Protein AF-A0A5C8FNJ4-F1 (afdb_monomer)

Foldseek 3Di:
DPDDDDALVVQVLVVQLVVCPPPPFGEREDAPVPPDQWFDVNQLSCLVSLYQDHYPLNVVVCVVVVNDDDPQADCVCLRRVSPVVNVVDDPVCSRTDCVLVSLVVSCVRRVHDSVSSVVSVVVVVVVVVVVVVVVVVVVVVVVVVLVPDDPVRVVVVVCVVVVVVVVVVVVVVVVVVVPDDD

Structure (mmCIF, N/CA/C/O backbone):
data_AF-A0A5C8FNJ4-F1
#
_entry.id   AF-A0A5C8FNJ4-F1
#
loop_
_atom_site.group_PDB
_atom_site.id
_atom_site.type_symbol
_atom_site.label_atom_id
_atom_site.label_alt_id
_atom_site.label_comp_id
_atom_site.label_asym_id
_atom_site.label_entity_id
_atom_site.label_seq_id
_atom_site.pdbx_PDB_ins_code
_atom_site.Cartn_x
_atom_site.Cartn_y
_atom_site.Cartn_z
_atom_site.occupancy
_atom_site.B_iso_or_equiv
_atom_site.auth_seq_id
_atom_site.auth_comp_id
_atom_site.auth_asym_id
_atom_site.auth_atom_id
_atom_site.pdbx_PDB_model_num
ATOM 1 N N . MET A 1 1 ? -7.199 7.466 5.464 1.00 83.69 1 MET A N 1
ATOM 2 C CA . MET A 1 1 ? -5.787 7.909 5.646 1.00 83.69 1 MET A CA 1
ATOM 3 C C . MET A 1 1 ? -5.308 7.925 7.102 1.00 83.69 1 MET A C 1
ATOM 5 O O . MET A 1 1 ? -4.180 8.317 7.362 1.00 83.69 1 MET A O 1
ATOM 9 N N . SER A 1 2 ? -6.094 7.408 8.046 1.00 90.56 2 SER A N 1
ATOM 10 C CA . SER A 1 2 ? -5.808 7.390 9.488 1.00 90.56 2 SER A CA 1
ATOM 11 C C . SER A 1 2 ? -4.926 6.224 9.964 1.00 90.56 2 SER A C 1
ATOM 13 O O . SER A 1 2 ? -4.704 6.065 11.162 1.00 90.56 2 SER A O 1
ATOM 15 N N . ARG A 1 3 ? -4.405 5.381 9.056 1.00 89.94 3 ARG A N 1
ATOM 16 C CA . ARG A 1 3 ? -3.503 4.279 9.431 1.00 89.94 3 ARG A CA 1
ATOM 17 C C . ARG A 1 3 ? -2.215 4.858 10.015 1.00 89.94 3 ARG A C 1
ATOM 19 O O . ARG A 1 3 ? -1.475 5.548 9.314 1.00 89.94 3 ARG A O 1
ATOM 26 N N . THR A 1 4 ? -1.921 4.517 11.263 1.00 86.88 4 THR A N 1
ATOM 27 C CA . THR A 1 4 ? -0.747 4.998 12.000 1.00 86.88 4 THR A CA 1
ATOM 28 C C . THR A 1 4 ? 0.520 4.260 11.557 1.00 86.88 4 THR A C 1
ATOM 30 O O . THR A 1 4 ? 1.297 4.780 10.751 1.00 86.88 4 THR A O 1
ATOM 33 N N . ALA A 1 5 ? 0.690 3.014 11.998 1.00 85.75 5 ALA A N 1
ATOM 34 C CA . ALA A 1 5 ? 1.849 2.186 11.693 1.00 85.75 5 ALA A CA 1
ATOM 35 C C . ALA A 1 5 ? 1.670 1.390 10.391 1.00 85.75 5 ALA A C 1
ATOM 37 O O . ALA A 1 5 ? 0.605 0.824 10.122 1.00 85.75 5 ALA A O 1
ATOM 38 N N . LYS A 1 6 ? 2.744 1.318 9.601 1.00 91.69 6 LYS A N 1
ATOM 39 C CA . LYS A 1 6 ? 2.881 0.430 8.440 1.00 91.69 6 LYS A CA 1
ATOM 40 C C . LYS A 1 6 ? 3.959 -0.591 8.775 1.00 91.69 6 LYS A C 1
ATOM 42 O O . LYS A 1 6 ? 5.129 -0.394 8.457 1.00 91.69 6 LYS A O 1
ATOM 47 N N . ASN A 1 7 ? 3.577 -1.623 9.525 1.00 91.94 7 ASN A N 1
ATOM 48 C CA . ASN A 1 7 ? 4.540 -2.601 10.016 1.00 91.94 7 ASN A CA 1
ATOM 49 C C . ASN A 1 7 ? 5.011 -3.477 8.861 1.00 91.94 7 ASN A C 1
ATOM 51 O O . ASN A 1 7 ? 4.211 -3.857 8.012 1.00 91.94 7 ASN A O 1
ATOM 55 N N . GLN A 1 8 ? 6.280 -3.880 8.872 1.00 92.81 8 GLN A N 1
ATOM 56 C CA . GLN A 1 8 ? 6.840 -4.735 7.820 1.00 92.81 8 GLN A CA 1
ATOM 57 C C . GLN A 1 8 ? 6.044 -6.045 7.624 1.00 92.81 8 GLN A C 1
ATOM 59 O O . GLN A 1 8 ? 5.775 -6.437 6.491 1.00 92.81 8 GLN A O 1
ATOM 64 N N . LYS A 1 9 ? 5.531 -6.637 8.717 1.00 93.38 9 LYS A N 1
ATOM 65 C CA . LYS A 1 9 ? 4.666 -7.832 8.685 1.00 93.38 9 LYS A CA 1
ATOM 66 C C . LYS A 1 9 ? 3.347 -7.633 7.929 1.00 93.38 9 LYS A C 1
ATOM 68 O O . LYS A 1 9 ? 2.798 -8.598 7.412 1.00 93.38 9 LYS A O 1
ATOM 73 N N . ASP A 1 10 ? 2.847 -6.399 7.856 1.00 95.69 10 ASP A N 1
ATOM 74 C CA . ASP A 1 10 ? 1.574 -6.088 7.201 1.00 95.69 10 ASP A CA 1
ATOM 75 C C . ASP A 1 10 ? 1.713 -6.118 5.666 1.00 95.69 10 ASP A C 1
ATOM 77 O O . ASP A 1 10 ? 0.729 -6.370 4.977 1.00 95.69 10 ASP A O 1
ATOM 81 N N . PHE A 1 11 ? 2.930 -5.929 5.132 1.00 97.19 11 PHE A N 1
ATOM 82 C CA . PHE A 1 11 ? 3.222 -6.031 3.693 1.00 97.19 11 PHE A CA 1
ATOM 83 C C . PHE A 1 11 ? 3.327 -7.483 3.209 1.00 97.19 11 PHE A C 1
ATOM 85 O O . PHE A 1 11 ? 3.180 -7.735 2.017 1.00 97.19 11 PHE A O 1
ATOM 92 N N . LYS A 1 12 ? 3.593 -8.432 4.121 1.00 97.56 12 LYS A N 1
ATOM 93 C CA . LYS A 1 12 ? 3.636 -9.881 3.855 1.00 97.56 12 LYS A CA 1
ATOM 94 C C . LYS A 1 12 ? 4.500 -10.281 2.646 1.00 97.56 12 LYS A C 1
ATOM 96 O O . LYS A 1 12 ? 4.142 -11.204 1.926 1.00 97.56 12 LYS A O 1
ATOM 101 N N . ILE A 1 13 ? 5.650 -9.629 2.439 1.00 98.06 13 ILE A N 1
ATOM 102 C CA . ILE A 1 13 ? 6.497 -9.832 1.245 1.00 98.06 13 ILE A CA 1
ATOM 103 C C . ILE A 1 13 ? 6.865 -11.307 1.030 1.00 98.06 13 ILE A C 1
ATOM 105 O O . ILE A 1 13 ? 6.683 -11.829 -0.064 1.00 98.06 13 ILE A O 1
ATOM 109 N N . ASN A 1 14 ? 7.329 -11.994 2.079 1.00 96.38 14 ASN A N 1
ATOM 110 C CA . ASN A 1 14 ? 7.681 -13.414 1.989 1.00 96.38 14 ASN A CA 1
ATOM 111 C C . ASN A 1 14 ? 6.457 -14.295 1.666 1.00 96.38 14 ASN A C 1
ATOM 113 O O . ASN A 1 14 ? 6.516 -15.174 0.814 1.00 96.38 14 ASN A O 1
ATOM 117 N N . SER A 1 15 ? 5.309 -14.029 2.299 1.00 97.62 15 SER A N 1
ATOM 118 C CA . SER A 1 15 ? 4.079 -14.770 1.995 1.00 97.62 15 SER A CA 1
ATOM 119 C C . SER A 1 15 ? 3.614 -14.528 0.560 1.00 97.62 15 SER A C 1
ATOM 121 O O . SER A 1 15 ? 3.239 -15.479 -0.111 1.00 97.62 15 SER A O 1
ATOM 123 N N . LEU A 1 16 ? 3.690 -13.286 0.070 1.00 97.75 16 LEU A N 1
ATOM 124 C CA . LEU A 1 16 ? 3.336 -12.938 -1.305 1.00 97.75 16 LEU A CA 1
ATOM 125 C C . LEU A 1 16 ? 4.237 -13.645 -2.322 1.00 97.75 16 LEU A C 1
ATOM 127 O O . LEU A 1 16 ? 3.743 -14.127 -3.335 1.00 97.75 16 LEU A O 1
ATOM 131 N N . ASN A 1 17 ? 5.533 -13.761 -2.027 1.00 97.62 17 ASN A N 1
ATOM 132 C CA . ASN A 1 17 ? 6.440 -14.591 -2.812 1.00 97.62 17 ASN A CA 1
ATOM 133 C C . ASN A 1 17 ? 5.963 -16.048 -2.870 1.00 97.62 17 ASN A C 1
ATOM 135 O O . ASN A 1 17 ? 5.916 -16.618 -3.950 1.00 97.62 17 ASN A O 1
ATOM 139 N N . ASN A 1 18 ? 5.553 -16.636 -1.746 1.00 97.12 18 ASN A N 1
ATOM 140 C CA . ASN A 1 18 ? 5.060 -18.017 -1.734 1.00 97.12 18 ASN A CA 1
ATOM 141 C C . ASN A 1 18 ? 3.723 -18.168 -2.478 1.00 97.12 18 ASN A C 1
ATOM 143 O O . ASN A 1 18 ? 3.478 -19.195 -3.104 1.00 97.12 18 ASN A O 1
ATOM 147 N N . TRP A 1 19 ? 2.867 -17.144 -2.453 1.00 97.94 19 TRP A N 1
ATOM 148 C CA . TRP A 1 19 ? 1.577 -17.154 -3.148 1.00 97.94 19 TRP A CA 1
ATOM 149 C C . TRP A 1 19 ? 1.683 -17.056 -4.670 1.00 97.94 19 TRP A C 1
ATOM 151 O O . TRP A 1 19 ? 0.698 -17.340 -5.344 1.00 97.94 19 TRP A O 1
ATOM 161 N N . ARG A 1 20 ? 2.845 -16.691 -5.232 1.00 96.56 20 ARG A N 1
ATOM 162 C CA . ARG A 1 20 ? 3.011 -16.633 -6.695 1.00 96.56 20 ARG A CA 1
ATOM 163 C C . ARG A 1 20 ? 2.928 -18.011 -7.364 1.00 96.56 20 ARG A C 1
ATOM 165 O O . ARG A 1 20 ? 2.643 -18.083 -8.559 1.00 96.56 20 ARG A O 1
ATOM 172 N N . GLY A 1 21 ? 3.155 -19.091 -6.607 1.00 95.19 21 GLY A N 1
ATOM 173 C CA . GLY A 1 21 ? 3.147 -20.462 -7.119 1.00 95.19 21 GLY A CA 1
ATOM 174 C C . GLY A 1 21 ? 4.136 -20.630 -8.273 1.00 95.19 21 GLY A C 1
ATOM 175 O O . GLY A 1 21 ? 5.315 -20.316 -8.125 1.00 95.19 21 GLY A O 1
ATOM 176 N N . ASN A 1 22 ? 3.629 -21.069 -9.426 1.00 96.50 22 ASN A N 1
ATOM 177 C CA . ASN A 1 22 ? 4.416 -21.266 -10.649 1.00 96.50 22 ASN A CA 1
ATOM 178 C C . ASN A 1 22 ? 4.608 -19.979 -11.474 1.00 96.50 22 ASN A C 1
ATOM 180 O O . ASN A 1 22 ? 5.220 -20.029 -12.536 1.00 96.50 22 ASN A O 1
ATOM 184 N N . SER A 1 23 ? 4.072 -18.840 -11.026 1.00 97.56 23 SER A N 1
ATOM 185 C CA . SER A 1 23 ? 4.257 -17.560 -11.718 1.00 97.56 23 SER A CA 1
ATOM 186 C C . SER A 1 23 ? 5.666 -17.021 -11.475 1.00 97.56 23 SER A C 1
ATOM 188 O O . SER A 1 23 ? 6.187 -17.100 -10.362 1.00 97.56 23 SER A O 1
ATOM 190 N N . GLU A 1 24 ? 6.267 -16.410 -12.491 1.00 96.31 24 GLU A N 1
ATOM 191 C CA . GLU A 1 24 ? 7.654 -15.929 -12.415 1.00 96.31 24 GLU A CA 1
ATOM 192 C C . GLU A 1 24 ? 7.817 -14.715 -11.487 1.00 96.31 24 GLU A C 1
ATOM 194 O O . GLU A 1 24 ? 8.818 -14.586 -10.775 1.00 96.31 24 GLU A O 1
ATOM 199 N N . TYR A 1 25 ? 6.805 -13.844 -11.444 1.00 97.81 25 TYR A N 1
ATOM 200 C CA . TYR A 1 25 ? 6.859 -12.573 -10.728 1.00 97.81 25 TYR A CA 1
ATOM 201 C C . TYR A 1 25 ? 5.785 -12.460 -9.652 1.00 97.81 25 TYR A C 1
ATOM 203 O O . TYR A 1 25 ? 4.681 -12.989 -9.764 1.00 97.81 25 TYR A O 1
ATOM 211 N N . ALA A 1 26 ? 6.112 -11.701 -8.610 1.00 98.19 26 ALA A N 1
ATOM 212 C CA . ALA A 1 26 ? 5.182 -11.288 -7.573 1.00 98.19 26 ALA A CA 1
ATOM 213 C C . ALA A 1 26 ? 5.232 -9.766 -7.447 1.00 98.19 26 ALA A C 1
ATOM 215 O O . ALA A 1 26 ? 6.310 -9.182 -7.334 1.00 98.19 26 ALA A O 1
ATOM 216 N N . ILE A 1 27 ? 4.070 -9.119 -7.455 1.00 98.31 27 ILE A N 1
ATOM 217 C CA . ILE A 1 27 ? 3.967 -7.658 -7.457 1.00 98.31 27 ILE A CA 1
ATOM 218 C C . ILE A 1 27 ? 3.103 -7.239 -6.275 1.00 98.31 27 ILE A C 1
ATOM 220 O O . ILE A 1 27 ? 1.934 -7.612 -6.180 1.00 98.31 27 ILE A O 1
ATOM 224 N N . LEU A 1 28 ? 3.668 -6.439 -5.374 1.00 98.38 28 LEU A N 1
ATOM 225 C CA . LEU A 1 28 ? 2.901 -5.779 -4.328 1.00 98.38 28 LEU A CA 1
ATOM 226 C C . LEU A 1 28 ? 2.525 -4.377 -4.794 1.00 98.38 28 LEU A C 1
ATOM 228 O O . LEU A 1 28 ? 3.399 -3.526 -4.912 1.00 98.38 28 LEU A O 1
ATOM 232 N N . CYS A 1 29 ? 1.233 -4.113 -4.985 1.00 97.88 29 CYS A N 1
ATOM 233 C CA . CYS A 1 29 ? 0.733 -2.770 -5.267 1.00 97.88 29 CYS A CA 1
ATOM 234 C C . CYS A 1 29 ? 0.217 -2.097 -3.985 1.00 97.88 29 CYS A C 1
ATOM 236 O O . CYS A 1 29 ? -0.802 -2.501 -3.425 1.00 97.88 29 CYS A O 1
ATOM 238 N N . ASN A 1 30 ? 0.911 -1.061 -3.515 1.00 97.44 30 ASN A N 1
ATOM 239 C CA . ASN A 1 30 ? 0.565 -0.306 -2.303 1.00 97.44 30 ASN A CA 1
ATOM 240 C C . ASN A 1 30 ? 0.493 1.203 -2.613 1.00 97.44 30 ASN A C 1
ATOM 242 O O . ASN A 1 30 ? 1.169 1.650 -3.536 1.00 97.44 30 ASN A O 1
ATOM 246 N N . PRO A 1 31 ? -0.264 2.043 -1.876 1.00 97.81 31 PRO A N 1
ATOM 247 C CA . PRO A 1 31 ? -0.192 3.491 -2.074 1.00 97.81 31 PRO A CA 1
ATOM 248 C C . PRO A 1 31 ? 1.248 3.999 -1.910 1.00 97.81 31 PRO A C 1
ATOM 250 O O . PRO A 1 31 ? 1.871 3.758 -0.872 1.00 97.81 31 PRO A O 1
ATOM 253 N N . TYR A 1 32 ? 1.775 4.717 -2.906 1.00 98.25 32 TYR A N 1
ATOM 254 C CA . TYR A 1 32 ? 3.193 5.095 -2.988 1.00 98.25 32 TYR A CA 1
ATOM 255 C C . TYR A 1 32 ? 3.665 5.802 -1.715 1.00 98.25 32 TYR A C 1
ATOM 257 O O . TYR A 1 32 ? 4.675 5.449 -1.110 1.00 98.25 32 TYR A O 1
ATOM 265 N N . PHE A 1 33 ? 2.866 6.759 -1.242 1.00 96.81 33 PHE A N 1
ATOM 266 C CA . PHE A 1 33 ? 3.184 7.580 -0.072 1.00 96.81 33 PHE A CA 1
ATOM 267 C C . PHE A 1 33 ? 3.038 6.849 1.274 1.00 96.81 33 PHE A C 1
ATOM 269 O O . PHE A 1 33 ? 3.290 7.450 2.318 1.00 96.81 33 PHE A O 1
ATOM 276 N N . GLN A 1 34 ? 2.620 5.578 1.271 1.00 96.69 34 GLN A N 1
ATOM 277 C CA . GLN A 1 34 ? 2.531 4.729 2.465 1.00 96.69 34 GLN A CA 1
ATOM 278 C C . GLN A 1 34 ? 3.710 3.760 2.600 1.00 96.69 34 GLN A C 1
ATOM 280 O O . GLN A 1 34 ? 3.814 3.075 3.620 1.00 96.69 34 GLN A O 1
ATOM 285 N N . TYR A 1 35 ? 4.615 3.709 1.619 1.00 98.00 35 TYR A N 1
ATOM 286 C CA . TYR A 1 35 ? 5.884 3.016 1.795 1.00 98.00 35 TYR A CA 1
ATOM 287 C C . TYR A 1 35 ? 6.796 3.747 2.806 1.00 98.00 35 TYR A C 1
ATOM 289 O O . TYR A 1 35 ? 6.750 4.977 2.918 1.00 98.00 35 TYR A O 1
ATOM 297 N N . PRO A 1 36 ? 7.644 3.021 3.564 1.00 97.62 36 PRO A N 1
ATOM 298 C CA . PRO A 1 36 ? 8.590 3.621 4.505 1.00 97.62 36 PRO A CA 1
ATOM 299 C C . PRO A 1 36 ? 9.594 4.546 3.805 1.00 97.62 36 PRO A C 1
ATOM 301 O O . PRO A 1 36 ? 10.314 4.126 2.907 1.00 97.62 36 PRO A O 1
ATOM 304 N N . LYS A 1 37 ? 9.691 5.806 4.235 1.00 95.94 37 LYS A N 1
ATOM 305 C CA . LYS A 1 37 ? 10.415 6.848 3.481 1.00 95.94 37 LYS A CA 1
ATOM 306 C C . LYS A 1 37 ? 11.931 6.649 3.364 1.00 95.94 37 LYS A C 1
ATOM 308 O O . LYS A 1 37 ? 12.508 7.108 2.387 1.00 95.94 37 LYS A O 1
ATOM 313 N N . ARG A 1 38 ? 12.575 6.050 4.372 1.00 96.69 38 ARG A N 1
ATOM 314 C CA . ARG A 1 38 ? 14.046 5.983 4.473 1.00 96.69 38 ARG A CA 1
ATOM 315 C C . ARG A 1 38 ? 14.566 4.559 4.467 1.00 96.69 38 ARG A C 1
ATOM 317 O O . ARG A 1 38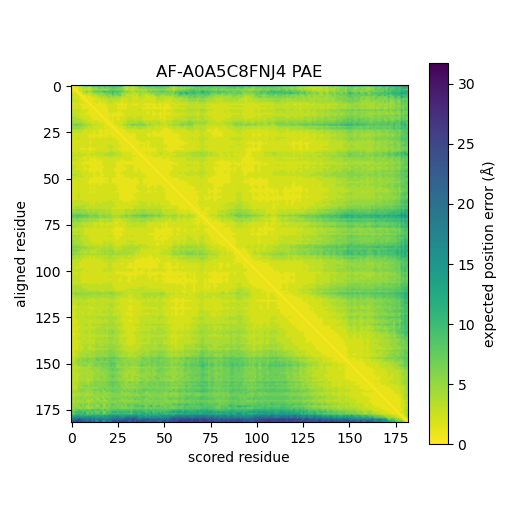 ? 15.297 4.188 3.563 1.00 96.69 38 ARG A O 1
ATOM 324 N N . THR A 1 39 ? 14.178 3.768 5.460 1.00 97.38 39 THR A N 1
ATOM 325 C CA . THR A 1 39 ? 14.663 2.397 5.621 1.00 97.38 39 THR A CA 1
ATOM 326 C C . THR A 1 39 ? 13.541 1.474 6.086 1.00 97.38 39 THR A C 1
ATOM 328 O O . THR A 1 39 ? 12.609 1.903 6.770 1.00 97.38 39 THR A O 1
ATOM 331 N N . SER A 1 40 ? 13.590 0.206 5.676 1.00 98.06 40 SER A N 1
ATOM 332 C CA . SER A 1 40 ? 12.688 -0.856 6.127 1.00 98.06 40 SER A CA 1
ATOM 333 C C . SER A 1 40 ? 13.172 -2.233 5.675 1.00 98.06 40 SER A C 1
ATOM 335 O O . SER A 1 40 ? 13.793 -2.387 4.625 1.00 98.06 40 SER A O 1
ATOM 337 N N . GLN A 1 41 ? 12.811 -3.266 6.438 1.00 97.81 41 GLN A N 1
ATOM 338 C CA . GLN A 1 41 ? 13.048 -4.660 6.058 1.00 97.81 41 GLN A CA 1
ATOM 339 C C . GLN A 1 41 ? 12.348 -5.040 4.745 1.00 97.81 41 GLN A C 1
ATOM 341 O O . GLN A 1 41 ? 12.872 -5.881 4.017 1.00 97.81 41 GLN A O 1
ATOM 346 N N . ILE A 1 42 ? 11.229 -4.393 4.396 1.00 98.38 42 ILE A N 1
ATOM 347 C CA . ILE A 1 42 ? 10.488 -4.717 3.166 1.00 98.38 42 ILE A CA 1
ATOM 348 C C . ILE A 1 42 ? 11.329 -4.502 1.901 1.00 98.38 42 ILE A C 1
ATOM 350 O O . ILE A 1 42 ? 11.154 -5.236 0.935 1.00 98.38 42 ILE A O 1
ATOM 354 N N . TYR A 1 43 ? 12.262 -3.540 1.909 1.00 98.56 43 TYR A N 1
ATOM 355 C CA . TYR A 1 43 ? 13.144 -3.277 0.768 1.00 98.56 43 TYR A CA 1
ATOM 356 C C . TYR A 1 43 ? 14.142 -4.420 0.582 1.00 98.56 43 TYR A C 1
ATOM 358 O O . TYR A 1 43 ? 14.275 -4.955 -0.517 1.00 98.56 43 TYR A O 1
ATOM 366 N N . SER A 1 44 ? 14.739 -4.895 1.680 1.00 98.12 44 SER A N 1
ATOM 367 C CA . SER A 1 44 ? 15.623 -6.063 1.636 1.00 98.12 44 SER A CA 1
ATOM 368 C C . SER A 1 44 ? 14.873 -7.348 1.276 1.00 98.12 44 SER A C 1
ATOM 370 O O . SER A 1 44 ? 15.374 -8.152 0.497 1.00 98.12 44 SER A O 1
ATOM 372 N N . GLN A 1 45 ? 13.649 -7.527 1.784 1.00 98.19 45 GLN A N 1
ATOM 373 C CA . GLN A 1 45 ? 12.798 -8.673 1.456 1.00 98.19 45 GLN A CA 1
ATOM 374 C C . GLN A 1 45 ? 12.388 -8.661 -0.021 1.00 98.19 45 GLN A C 1
ATOM 376 O O . GLN A 1 45 ? 12.430 -9.702 -0.665 1.00 98.19 45 GLN A O 1
ATOM 381 N N . SER A 1 46 ? 12.038 -7.495 -0.570 1.00 98.31 46 SER A N 1
ATOM 382 C CA . SER A 1 46 ? 11.721 -7.325 -1.991 1.00 98.31 46 SER A CA 1
ATOM 383 C C . SER A 1 46 ? 12.872 -7.782 -2.887 1.00 98.31 46 SER A C 1
ATOM 385 O O . SER A 1 46 ? 12.644 -8.548 -3.821 1.00 98.31 46 SER A O 1
ATOM 387 N N . MET A 1 47 ? 14.108 -7.389 -2.560 1.00 98.00 47 MET A N 1
ATOM 388 C CA . MET A 1 47 ? 15.300 -7.832 -3.290 1.00 98.00 47 MET A CA 1
ATOM 389 C C . MET A 1 47 ? 15.555 -9.335 -3.134 1.00 98.00 47 MET A C 1
ATOM 391 O O . MET A 1 47 ? 15.832 -10.016 -4.116 1.00 98.00 47 MET A O 1
ATOM 395 N N . ASN A 1 48 ? 15.448 -9.862 -1.911 1.00 96.94 48 ASN A N 1
ATOM 396 C CA . ASN A 1 48 ? 15.750 -11.266 -1.626 1.00 96.94 48 ASN A CA 1
ATOM 397 C C . ASN A 1 48 ? 14.741 -12.235 -2.264 1.00 96.94 48 ASN A C 1
ATOM 399 O O . ASN A 1 48 ? 15.137 -13.298 -2.730 1.00 96.94 48 ASN A O 1
ATOM 403 N N . TYR A 1 49 ? 13.457 -11.873 -2.295 1.00 97.75 49 TYR A N 1
ATOM 404 C CA . TYR A 1 49 ? 12.382 -12.731 -2.809 1.00 97.75 49 TYR A CA 1
ATOM 405 C C . TYR A 1 49 ? 11.940 -12.384 -4.239 1.00 97.75 49 TYR A C 1
ATOM 407 O O . TYR A 1 49 ? 11.037 -13.020 -4.779 1.00 97.75 49 TYR A O 1
ATOM 415 N N . ASN A 1 50 ? 12.568 -11.383 -4.863 1.00 97.81 50 ASN A N 1
ATOM 416 C CA . ASN A 1 50 ? 12.155 -10.824 -6.151 1.00 97.81 50 ASN A CA 1
ATOM 417 C C . ASN A 1 50 ? 10.660 -10.458 -6.192 1.00 97.81 50 ASN A C 1
ATOM 419 O O . ASN A 1 50 ? 9.907 -10.890 -7.064 1.00 97.81 50 ASN A O 1
ATOM 423 N N . VAL A 1 51 ? 10.225 -9.683 -5.200 1.00 98.31 51 VAL A N 1
ATOM 424 C CA . VAL A 1 51 ? 8.868 -9.127 -5.150 1.00 98.31 51 VAL A CA 1
ATOM 425 C C . VAL A 1 51 ? 8.947 -7.664 -5.558 1.00 98.31 51 VAL A C 1
ATOM 427 O O . VAL A 1 51 ? 9.578 -6.868 -4.860 1.00 98.31 51 VAL A O 1
ATOM 430 N N . CYS A 1 52 ? 8.304 -7.283 -6.658 1.00 98.50 52 CYS A N 1
ATOM 431 C CA . CYS A 1 52 ? 8.271 -5.898 -7.116 1.00 98.50 52 CYS A CA 1
ATOM 432 C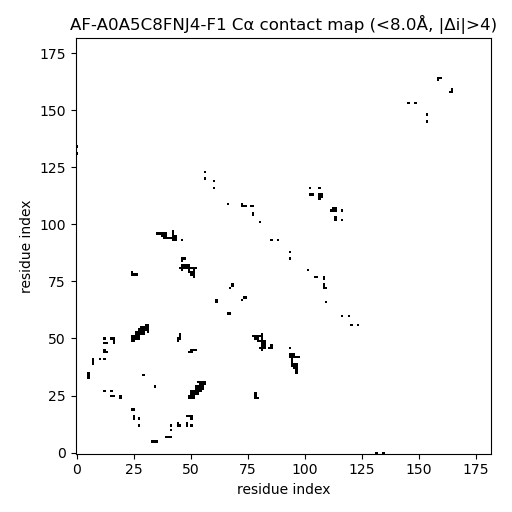 C . CYS A 1 52 ? 7.416 -5.042 -6.168 1.00 98.50 52 CYS A C 1
ATOM 434 O O . CYS A 1 52 ? 6.231 -5.317 -5.966 1.00 98.50 52 CYS A O 1
ATOM 436 N N . LEU A 1 53 ? 8.016 -4.006 -5.568 1.00 98.62 53 LEU A N 1
ATOM 437 C CA . LEU A 1 53 ? 7.288 -3.011 -4.777 1.00 98.62 53 LEU A CA 1
ATOM 438 C C . LEU A 1 53 ? 6.747 -1.928 -5.710 1.00 98.62 53 LEU A C 1
ATOM 440 O O . LEU A 1 53 ? 7.447 -0.976 -6.049 1.00 98.62 53 LEU A O 1
ATOM 444 N N . PHE A 1 54 ? 5.496 -2.095 -6.115 1.00 98.56 54 PHE A N 1
ATOM 445 C CA . PHE A 1 54 ? 4.795 -1.230 -7.050 1.00 98.56 54 PHE A CA 1
ATOM 446 C C . PHE A 1 54 ? 3.772 -0.334 -6.346 1.00 98.56 54 PHE A C 1
ATOM 448 O O . PHE A 1 54 ? 3.501 -0.469 -5.153 1.00 98.56 54 PHE A O 1
ATOM 455 N N . SER A 1 55 ? 3.162 0.601 -7.075 1.00 98.56 55 SER A N 1
ATOM 456 C CA . SER A 1 55 ? 2.126 1.449 -6.482 1.00 98.56 55 SER A CA 1
ATOM 457 C C . SER A 1 55 ? 0.989 1.795 -7.422 1.00 98.56 55 SER A C 1
ATOM 459 O O . SER A 1 55 ? 1.112 1.725 -8.645 1.00 98.56 55 SER A O 1
ATOM 461 N N . TRP A 1 56 ? -0.112 2.250 -6.824 1.00 98.44 56 TRP A N 1
ATOM 462 C CA . TRP A 1 56 ? -1.232 2.822 -7.563 1.00 98.44 56 TRP A CA 1
ATOM 463 C C . TRP A 1 56 ? -0.800 4.029 -8.396 1.00 98.44 56 TRP A C 1
ATOM 465 O O . TRP A 1 56 ? -1.256 4.194 -9.520 1.00 98.44 56 TRP A O 1
ATOM 475 N N . GLU A 1 57 ? 0.117 4.850 -7.888 1.00 98.50 57 GLU A N 1
ATOM 476 C CA . GLU A 1 57 ? 0.681 5.981 -8.620 1.00 98.50 57 GLU A CA 1
ATOM 477 C C . GLU A 1 57 ? 1.504 5.535 -9.837 1.00 98.50 57 GLU A C 1
ATOM 479 O O . GLU A 1 57 ? 1.378 6.154 -10.892 1.00 98.50 57 GLU A O 1
ATOM 484 N N . HIS A 1 58 ? 2.266 4.439 -9.746 1.00 98.50 58 HIS A N 1
ATOM 485 C CA . HIS A 1 58 ? 2.929 3.867 -10.920 1.00 98.50 58 HIS A CA 1
ATOM 486 C C . HIS A 1 58 ? 1.909 3.407 -11.972 1.00 98.50 58 HIS A C 1
ATOM 488 O O . HIS A 1 58 ? 2.041 3.764 -13.141 1.00 98.50 58 HIS A O 1
ATOM 494 N N . PHE A 1 59 ? 0.846 2.696 -11.574 1.00 98.25 59 PHE A N 1
ATOM 495 C CA . PHE A 1 59 ? -0.221 2.309 -12.509 1.00 98.25 59 PHE A CA 1
ATOM 496 C C . PHE A 1 59 ? -0.903 3.515 -13.154 1.00 98.25 59 PHE A C 1
ATOM 498 O O . PHE A 1 59 ? -1.103 3.530 -14.367 1.00 98.25 59 PHE A O 1
ATOM 505 N N . ILE A 1 60 ? -1.225 4.550 -12.374 1.00 98.06 60 ILE A N 1
ATOM 506 C CA . ILE A 1 60 ? -1.810 5.790 -12.899 1.00 98.06 60 ILE A CA 1
ATOM 507 C C . ILE A 1 60 ? -0.896 6.405 -13.960 1.00 98.06 60 ILE A C 1
ATOM 509 O O . ILE A 1 60 ? -1.399 6.873 -14.982 1.00 98.06 60 ILE A O 1
ATOM 513 N N . PHE A 1 61 ? 0.421 6.393 -13.747 1.00 98.38 61 PHE A N 1
ATOM 514 C CA . PHE A 1 61 ? 1.370 6.912 -14.725 1.00 98.38 61 PHE A CA 1
ATOM 515 C C . PHE A 1 61 ? 1.349 6.122 -16.031 1.00 98.38 61 PHE A C 1
ATOM 517 O O . PHE A 1 61 ? 1.239 6.732 -17.097 1.00 98.38 61 PHE A O 1
ATOM 524 N N . LEU A 1 62 ? 1.399 4.788 -15.949 1.00 98.25 62 LEU A N 1
ATOM 525 C CA . LEU A 1 62 ? 1.337 3.908 -17.118 1.00 98.25 62 LEU A CA 1
ATOM 526 C C . LEU A 1 62 ? 0.036 4.126 -17.900 1.00 98.25 62 LEU A C 1
ATOM 528 O O . LEU A 1 62 ? 0.075 4.386 -19.102 1.00 98.25 62 L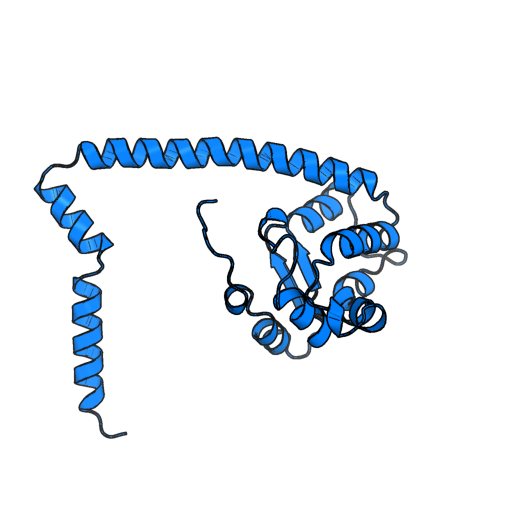EU A O 1
ATOM 532 N N . ILE A 1 63 ? -1.107 4.114 -17.207 1.00 97.94 63 ILE A N 1
ATOM 533 C CA . ILE A 1 63 ? -2.438 4.263 -17.811 1.00 97.94 63 ILE A CA 1
ATOM 534 C C . ILE A 1 63 ? -2.585 5.630 -18.484 1.00 97.94 63 ILE A C 1
ATOM 536 O O . ILE A 1 63 ? -2.985 5.708 -19.645 1.00 97.94 63 ILE A O 1
ATOM 540 N N . LYS A 1 64 ? -2.224 6.721 -17.796 1.00 97.25 64 LYS A N 1
ATOM 541 C CA . LYS A 1 64 ? -2.323 8.079 -18.359 1.00 97.25 64 LYS A CA 1
ATOM 542 C C . LYS A 1 64 ? -1.442 8.280 -19.585 1.00 97.25 64 LYS A C 1
ATOM 544 O O . LYS A 1 64 ? -1.828 9.004 -20.495 1.00 97.25 64 LYS A O 1
ATOM 549 N N . ASN A 1 65 ? -0.283 7.629 -19.614 1.00 97.06 65 ASN A N 1
ATOM 550 C CA . ASN A 1 65 ? 0.627 7.662 -20.753 1.00 97.06 65 ASN A CA 1
ATOM 551 C C . ASN A 1 65 ? 0.296 6.618 -21.828 1.00 97.06 65 ASN A C 1
ATOM 553 O O . ASN A 1 65 ? 1.045 6.507 -22.796 1.00 97.06 65 ASN A O 1
ATOM 557 N N . LYS A 1 66 ? -0.808 5.870 -21.677 1.00 97.50 66 LYS A N 1
ATOM 558 C CA . LYS A 1 66 ? -1.236 4.799 -22.590 1.00 97.50 66 LYS A CA 1
ATOM 559 C C . LYS A 1 66 ? -0.143 3.743 -22.816 1.00 97.50 66 LYS A C 1
ATOM 561 O O . LYS A 1 66 ? -0.033 3.182 -23.905 1.00 97.50 66 LYS A O 1
ATOM 566 N N . ILE A 1 67 ? 0.675 3.485 -21.794 1.00 97.81 67 ILE A N 1
ATOM 567 C CA . ILE A 1 67 ? 1.744 2.490 -21.856 1.00 97.81 67 ILE A CA 1
ATOM 568 C C . ILE A 1 67 ? 1.133 1.106 -21.682 1.00 97.81 67 ILE A C 1
ATOM 570 O O . ILE A 1 67 ? 0.448 0.827 -20.699 1.00 97.81 67 ILE A O 1
ATOM 574 N N . LYS A 1 68 ? 1.413 0.242 -22.652 1.00 96.31 68 LYS A N 1
ATOM 575 C CA . LYS A 1 68 ? 1.058 -1.172 -22.655 1.00 96.31 68 LYS A CA 1
ATOM 576 C C . LYS A 1 68 ? 2.233 -1.975 -23.185 1.00 96.31 68 LYS A C 1
ATOM 578 O O . LYS A 1 68 ? 2.984 -1.472 -24.028 1.00 96.31 68 LYS A O 1
ATOM 583 N N . GLU A 1 69 ? 2.350 -3.207 -22.715 1.00 95.69 69 GLU A N 1
ATOM 584 C CA . GLU A 1 69 ? 3.326 -4.153 -23.240 1.00 95.69 69 GLU A CA 1
ATOM 585 C C . GLU A 1 69 ? 3.125 -4.345 -24.750 1.00 95.69 69 GLU A C 1
ATOM 587 O O . GLU A 1 69 ? 1.997 -4.359 -25.256 1.00 95.69 69 GLU A O 1
ATOM 592 N N . ASN A 1 70 ? 4.233 -4.375 -25.482 1.00 95.25 70 ASN A N 1
ATOM 593 C CA . ASN A 1 70 ? 4.283 -4.565 -26.927 1.00 95.25 70 ASN A CA 1
ATOM 594 C C . ASN A 1 70 ? 5.710 -4.961 -27.342 1.00 95.25 70 ASN A C 1
ATOM 596 O O . ASN A 1 70 ? 6.618 -4.984 -26.519 1.00 95.25 70 ASN A O 1
ATOM 600 N N . ASN A 1 71 ? 5.944 -5.174 -28.637 1.00 94.25 71 ASN A N 1
ATOM 601 C CA . ASN A 1 71 ? 7.248 -5.609 -29.159 1.00 94.25 71 ASN A CA 1
ATOM 602 C C . ASN A 1 71 ? 8.431 -4.667 -28.835 1.00 94.25 71 ASN A C 1
ATOM 604 O O . ASN A 1 71 ? 9.578 -5.063 -29.007 1.00 94.25 71 ASN A O 1
ATOM 608 N N . LYS A 1 72 ? 8.180 -3.421 -28.410 1.00 92.88 72 LYS A N 1
ATOM 609 C CA . LYS A 1 72 ? 9.203 -2.438 -28.014 1.00 92.88 72 LYS A CA 1
ATOM 610 C C . LYS A 1 72 ? 9.294 -2.214 -26.503 1.00 92.88 72 LYS A C 1
ATOM 612 O O . LYS A 1 72 ? 10.308 -1.706 -26.042 1.00 92.88 72 LYS A O 1
ATOM 617 N N . ILE A 1 73 ? 8.239 -2.523 -25.748 1.00 95.56 73 ILE A N 1
ATOM 618 C CA . ILE A 1 73 ? 8.171 -2.307 -24.298 1.00 95.56 73 ILE A CA 1
ATOM 619 C C . ILE A 1 73 ? 7.796 -3.633 -23.657 1.00 95.56 73 ILE A C 1
ATOM 621 O O . ILE A 1 73 ? 6.648 -4.051 -23.776 1.00 95.56 73 ILE A O 1
ATOM 625 N N . ASN A 1 74 ? 8.749 -4.245 -22.960 1.00 95.06 74 ASN A N 1
ATOM 626 C CA . ASN A 1 74 ? 8.551 -5.455 -22.168 1.00 95.06 74 ASN A CA 1
ATOM 627 C C . ASN A 1 74 ? 8.514 -5.071 -20.679 1.00 95.06 74 ASN A C 1
ATOM 629 O O . ASN A 1 74 ? 9.448 -4.437 -20.188 1.00 95.06 74 ASN A O 1
ATOM 633 N N . PHE A 1 75 ? 7.450 -5.421 -19.956 1.00 97.19 75 PHE A N 1
ATOM 634 C CA . PHE A 1 75 ? 7.336 -5.116 -18.530 1.00 97.19 75 PHE A CA 1
ATOM 635 C C . PHE A 1 75 ? 8.035 -6.128 -17.623 1.00 97.19 75 PHE A C 1
ATOM 637 O O . PHE A 1 75 ? 8.210 -5.844 -16.438 1.00 97.19 75 PHE A O 1
ATOM 644 N N . GLU A 1 76 ? 8.492 -7.259 -18.153 1.00 97.25 76 GLU A N 1
ATOM 645 C CA . GLU A 1 76 ? 9.265 -8.267 -17.428 1.00 97.25 76 GLU A CA 1
ATOM 646 C C . GLU A 1 76 ? 10.392 -7.639 -16.597 1.00 97.25 76 GLU A C 1
ATOM 648 O O . GLU A 1 76 ? 10.539 -7.922 -15.408 1.00 97.25 76 GLU A O 1
ATOM 653 N N . CYS A 1 77 ? 11.138 -6.700 -17.182 1.00 95.50 77 CYS A N 1
ATOM 654 C CA . CYS A 1 77 ? 12.231 -6.015 -16.500 1.00 95.50 77 CYS A CA 1
ATOM 655 C C . CYS A 1 77 ? 11.755 -5.197 -15.282 1.00 95.50 77 CYS A C 1
ATOM 657 O O . CYS A 1 77 ? 12.442 -5.140 -14.261 1.00 95.50 77 CYS A O 1
ATOM 659 N N . ILE A 1 78 ? 10.553 -4.617 -15.350 1.00 97.81 78 ILE A N 1
ATOM 660 C CA . ILE A 1 78 ? 9.920 -3.859 -14.263 1.00 97.81 78 ILE A CA 1
ATOM 661 C C . ILE A 1 78 ? 9.504 -4.813 -13.139 1.00 97.81 78 ILE A C 1
ATOM 663 O O . ILE A 1 78 ? 9.750 -4.537 -11.960 1.00 97.81 78 ILE A O 1
ATOM 667 N N . TRP A 1 79 ? 8.908 -5.954 -13.485 1.00 98.25 79 TRP A N 1
ATOM 668 C CA . TRP A 1 79 ? 8.493 -6.974 -12.519 1.00 98.25 79 TRP A CA 1
ATOM 669 C C . TRP A 1 79 ? 9.691 -7.644 -11.844 1.00 98.25 79 TRP A C 1
ATOM 671 O O . TRP A 1 79 ? 9.650 -7.935 -10.649 1.00 98.25 79 TRP A O 1
ATOM 681 N N . ASN A 1 80 ? 10.792 -7.796 -12.577 1.00 98.00 80 ASN A N 1
ATOM 682 C CA . ASN A 1 80 ? 12.039 -8.399 -12.121 1.00 98.00 80 ASN A CA 1
ATOM 683 C C . ASN A 1 80 ? 12.989 -7.411 -11.410 1.00 98.00 80 ASN A C 1
ATOM 685 O O . ASN A 1 80 ? 14.148 -7.733 -11.121 1.00 98.00 80 ASN A O 1
ATOM 689 N N . PHE A 1 81 ? 12.531 -6.186 -11.119 1.00 98.00 81 PHE A N 1
ATOM 690 C CA . PHE A 1 81 ? 13.383 -5.140 -10.552 1.00 98.00 81 PHE A CA 1
ATOM 691 C C . PHE A 1 81 ? 14.024 -5.541 -9.216 1.00 98.00 81 PHE A C 1
ATOM 693 O O . PHE A 1 81 ? 15.167 -5.171 -8.954 1.00 98.00 81 PHE A O 1
ATOM 700 N N . GLY A 1 82 ? 13.327 -6.313 -8.373 1.00 96.19 82 GLY A N 1
ATOM 701 C CA . GLY A 1 82 ? 13.864 -6.768 -7.086 1.00 96.19 82 GLY A CA 1
ATOM 702 C C . GLY A 1 82 ? 15.181 -7.532 -7.259 1.00 96.19 82 GLY A C 1
ATOM 703 O O . GLY A 1 82 ? 16.186 -7.197 -6.625 1.00 96.19 82 GLY A O 1
ATOM 704 N N . LYS A 1 83 ? 15.204 -8.493 -8.189 1.00 96.75 83 LYS A N 1
ATOM 705 C CA . LYS A 1 83 ? 16.397 -9.264 -8.551 1.00 96.75 83 LYS A CA 1
ATOM 706 C C . LYS A 1 83 ? 17.465 -8.386 -9.193 1.00 96.75 83 LYS A C 1
ATOM 708 O O . LYS A 1 83 ? 18.616 -8.440 -8.760 1.00 96.75 83 LYS A O 1
ATOM 713 N N . TYR A 1 84 ? 17.097 -7.550 -10.164 1.00 96.75 84 TYR A N 1
ATOM 714 C CA . TYR A 1 84 ? 18.024 -6.615 -10.811 1.00 96.75 84 TYR A CA 1
ATOM 715 C C . TYR A 1 84 ? 18.740 -5.713 -9.795 1.00 96.75 84 TYR A C 1
ATOM 717 O O . TYR A 1 84 ? 19.966 -5.603 -9.798 1.00 96.75 84 TYR A O 1
ATOM 725 N N . ASN A 1 85 ? 17.981 -5.104 -8.886 1.00 96.19 85 ASN A N 1
ATOM 726 C CA . ASN A 1 85 ? 18.508 -4.173 -7.898 1.00 96.19 85 ASN A CA 1
ATOM 727 C C . ASN A 1 85 ? 19.371 -4.889 -6.844 1.00 96.19 85 ASN A C 1
ATOM 729 O O . ASN A 1 85 ? 20.373 -4.341 -6.389 1.00 96.19 85 ASN A O 1
ATOM 733 N N . SER A 1 86 ? 19.051 -6.147 -6.510 1.00 96.38 86 SER A N 1
ATOM 734 C CA . SER A 1 86 ? 19.832 -6.956 -5.560 1.00 96.38 86 SER A CA 1
ATOM 735 C C . SER A 1 86 ? 21.299 -7.158 -5.971 1.00 96.38 86 SER A C 1
ATOM 737 O O . SER A 1 86 ? 22.164 -7.267 -5.099 1.00 96.38 86 SER A O 1
ATOM 739 N N . ASN A 1 87 ? 21.575 -7.155 -7.281 1.00 95.75 87 ASN A N 1
ATOM 740 C CA . ASN A 1 87 ? 22.917 -7.291 -7.851 1.00 95.75 87 ASN A CA 1
ATOM 741 C C . ASN A 1 87 ? 23.700 -5.965 -7.867 1.00 95.75 87 ASN A C 1
ATOM 743 O O . ASN A 1 87 ? 24.907 -5.974 -8.083 1.00 95.75 87 ASN A O 1
ATOM 747 N N . LYS A 1 88 ? 23.026 -4.826 -7.661 1.00 94.62 88 LYS A N 1
ATOM 748 C CA . LYS A 1 88 ? 23.628 -3.482 -7.687 1.00 94.62 88 LYS A CA 1
ATOM 749 C C . LYS A 1 88 ? 23.843 -2.878 -6.303 1.00 94.62 88 LYS A C 1
ATOM 751 O O . LYS A 1 88 ? 24.625 -1.945 -6.160 1.00 94.62 88 LYS A O 1
ATOM 756 N N . VAL A 1 89 ? 23.129 -3.377 -5.296 1.00 95.88 89 VAL A N 1
ATOM 757 C CA . VAL A 1 89 ? 23.114 -2.809 -3.944 1.00 95.88 89 VAL A CA 1
ATOM 758 C C . VAL A 1 89 ? 23.885 -3.706 -2.977 1.00 95.88 89 VAL A C 1
ATOM 760 O O . VAL A 1 89 ? 23.590 -4.897 -2.836 1.00 95.88 89 VAL A O 1
ATOM 763 N N . LEU A 1 90 ? 24.840 -3.107 -2.259 1.00 96.12 90 LEU A N 1
ATOM 764 C CA . LEU A 1 90 ? 25.587 -3.761 -1.183 1.00 96.12 90 LEU A CA 1
ATOM 765 C C . LEU A 1 90 ? 24.639 -4.312 -0.113 1.00 96.12 90 LEU A C 1
ATOM 767 O O . LEU A 1 90 ? 23.642 -3.676 0.226 1.00 96.12 90 LEU A O 1
ATOM 771 N N . ILE A 1 91 ? 24.980 -5.463 0.477 1.00 92.81 91 ILE A N 1
ATOM 772 C CA . ILE A 1 91 ? 24.151 -6.136 1.494 1.00 92.81 91 ILE A CA 1
ATOM 773 C C . ILE A 1 91 ? 23.784 -5.184 2.645 1.00 92.81 91 ILE A C 1
ATOM 775 O O . ILE A 1 91 ? 22.624 -5.157 3.063 1.00 92.81 91 ILE A O 1
ATOM 779 N N . ALA A 1 92 ? 24.736 -4.358 3.095 1.00 95.06 92 ALA A N 1
ATOM 780 C CA . ALA A 1 92 ? 24.534 -3.371 4.157 1.00 95.06 92 ALA A CA 1
ATOM 781 C C . ALA A 1 92 ? 23.423 -2.347 3.840 1.00 95.06 92 ALA A C 1
ATOM 783 O O . ALA A 1 92 ? 22.688 -1.942 4.740 1.00 95.06 92 ALA A O 1
ATOM 784 N N . ASN A 1 93 ? 23.228 -2.010 2.561 1.00 96.50 93 ASN A N 1
ATOM 785 C CA . ASN A 1 93 ? 22.328 -0.939 2.120 1.00 96.50 93 ASN A CA 1
ATOM 786 C C . ASN A 1 93 ? 20.965 -1.468 1.639 1.00 96.50 93 ASN A C 1
ATOM 788 O O . ASN A 1 93 ? 20.080 -0.696 1.282 1.00 96.50 93 ASN A O 1
ATOM 792 N N . ARG A 1 94 ? 20.723 -2.788 1.653 1.00 96.00 94 ARG A N 1
ATOM 793 C CA . ARG A 1 94 ? 19.484 -3.383 1.101 1.00 96.00 94 ARG A CA 1
ATOM 794 C C . ARG A 1 94 ? 18.199 -2.979 1.825 1.00 96.00 94 ARG A C 1
ATOM 796 O O . ARG A 1 94 ? 17.111 -3.209 1.307 1.00 96.00 94 ARG A O 1
ATOM 803 N N . LYS A 1 95 ? 18.296 -2.416 3.031 1.00 97.75 95 LYS A N 1
ATOM 804 C CA . LYS A 1 95 ? 17.137 -1.898 3.775 1.00 97.75 95 LYS A CA 1
ATOM 805 C C . LYS A 1 95 ? 16.781 -0.464 3.391 1.00 97.75 95 LYS A C 1
ATOM 807 O O . LYS A 1 95 ? 15.761 0.023 3.870 1.00 97.75 95 LYS A O 1
ATOM 812 N N . GLU A 1 96 ? 17.595 0.220 2.599 1.00 98.31 96 GLU A N 1
ATOM 813 C CA . GLU A 1 96 ? 17.333 1.591 2.170 1.00 98.31 96 GLU A CA 1
ATOM 814 C C . GLU A 1 96 ? 16.197 1.651 1.144 1.00 98.31 96 GLU A C 1
ATOM 816 O O . GLU A 1 96 ? 15.967 0.727 0.361 1.00 98.31 96 GLU A O 1
ATOM 821 N N . CYS A 1 97 ? 15.451 2.751 1.177 1.00 98.31 97 CYS A N 1
ATOM 822 C CA . CYS A 1 97 ? 14.363 3.015 0.252 1.00 98.31 97 CYS A CA 1
ATOM 823 C C . CYS A 1 97 ? 14.912 3.195 -1.164 1.00 98.31 97 CYS A C 1
ATOM 825 O O . CYS A 1 97 ? 15.589 4.177 -1.458 1.00 98.31 97 CYS A O 1
ATOM 827 N N . PHE A 1 98 ? 14.560 2.275 -2.059 1.00 98.00 98 PHE A N 1
ATOM 828 C CA . PHE A 1 98 ? 14.986 2.322 -3.456 1.00 98.00 98 PHE A CA 1
ATOM 829 C C . PHE A 1 98 ? 13.956 2.955 -4.398 1.00 98.00 98 PHE A C 1
ATOM 831 O O . PHE A 1 98 ? 14.175 2.941 -5.606 1.00 98.00 98 PHE A O 1
ATOM 838 N N . LEU A 1 99 ? 12.820 3.464 -3.903 1.00 97.94 99 LEU A N 1
ATOM 839 C CA . LEU A 1 99 ? 11.697 3.852 -4.769 1.00 97.94 99 LEU A CA 1
ATOM 840 C C . LEU A 1 99 ? 12.075 4.904 -5.817 1.00 97.94 99 LEU A C 1
ATOM 842 O O . LEU A 1 99 ? 11.656 4.777 -6.955 1.00 97.94 99 LEU A O 1
ATOM 846 N N . ASN A 1 100 ? 12.931 5.878 -5.493 1.00 96.62 100 ASN A N 1
ATOM 847 C CA . ASN A 1 100 ? 13.404 6.840 -6.496 1.00 96.62 100 ASN A CA 1
ATOM 848 C C . ASN A 1 100 ? 14.219 6.153 -7.607 1.00 96.62 100 ASN A C 1
ATOM 850 O O . ASN A 1 100 ? 13.997 6.412 -8.787 1.00 96.62 100 ASN A O 1
ATOM 854 N N . ASN A 1 101 ? 15.098 5.212 -7.245 1.00 96.81 101 ASN A N 1
ATOM 855 C CA . ASN A 1 101 ? 15.849 4.419 -8.222 1.00 96.81 101 ASN A CA 1
ATOM 856 C C . ASN A 1 101 ? 14.909 3.562 -9.078 1.00 96.81 101 ASN A C 1
ATOM 858 O O . ASN A 1 101 ? 15.133 3.416 -10.278 1.00 96.81 101 ASN A O 1
ATOM 862 N N . PHE A 1 102 ? 13.848 3.020 -8.473 1.00 98.38 102 PHE A N 1
ATOM 863 C CA . PHE A 1 102 ? 12.819 2.281 -9.194 1.00 98.38 102 PHE A CA 1
ATOM 864 C C . PHE A 1 102 ? 12.031 3.177 -10.157 1.00 98.38 102 PHE A C 1
ATOM 866 O O . PHE A 1 102 ? 11.841 2.781 -11.300 1.00 98.38 102 PHE A O 1
ATOM 873 N N . ASN A 1 103 ? 11.644 4.392 -9.756 1.00 98.38 103 ASN A N 1
ATOM 874 C CA . ASN A 1 103 ? 10.949 5.346 -10.628 1.00 98.38 103 ASN A CA 1
ATOM 875 C C . ASN A 1 103 ? 11.775 5.648 -11.879 1.00 98.38 103 ASN A C 1
ATOM 877 O O . ASN A 1 103 ? 11.265 5.561 -12.996 1.00 98.38 103 ASN A O 1
ATOM 881 N N . LYS A 1 104 ? 13.066 5.950 -11.689 1.00 97.94 104 LYS A N 1
ATOM 882 C CA . LYS A 1 104 ? 14.009 6.191 -12.783 1.00 97.94 104 LYS A CA 1
ATOM 883 C C . LYS A 1 104 ? 14.130 4.970 -13.690 1.00 97.94 104 LYS A C 1
ATOM 885 O O . LYS A 1 104 ? 14.035 5.092 -14.908 1.00 97.94 104 LYS A O 1
ATOM 890 N N . TYR A 1 105 ? 14.294 3.787 -13.099 1.00 97.81 105 TYR A N 1
ATOM 891 C CA . TYR A 1 105 ? 14.365 2.531 -13.841 1.00 97.81 105 TYR A CA 1
ATOM 892 C C . TYR A 1 105 ? 13.095 2.281 -14.663 1.00 97.81 105 TYR A C 1
ATOM 894 O O . TYR A 1 105 ? 13.184 1.986 -15.852 1.00 97.81 105 TYR A O 1
ATOM 902 N N . LEU A 1 106 ? 11.916 2.451 -14.063 1.00 98.19 106 LEU A N 1
ATOM 903 C CA . LEU A 1 106 ? 10.631 2.310 -14.737 1.00 98.19 106 LEU A CA 1
ATOM 904 C C . LEU A 1 106 ? 10.518 3.276 -15.918 1.00 98.19 106 LEU A C 1
ATOM 906 O O . LEU A 1 106 ? 10.206 2.829 -17.016 1.00 98.19 106 LEU A O 1
ATOM 910 N N . CYS A 1 107 ? 10.819 4.562 -15.717 1.00 98.12 107 CYS A N 1
ATOM 911 C CA . CYS A 1 107 ? 10.725 5.590 -16.758 1.00 98.12 107 CYS A CA 1
ATOM 912 C C . CYS A 1 107 ? 11.640 5.288 -17.952 1.00 98.12 107 CYS A C 1
ATOM 914 O O . CYS A 1 107 ? 11.186 5.352 -19.094 1.00 98.12 107 CYS A O 1
ATOM 916 N N . ILE A 1 108 ? 12.882 4.861 -17.698 1.00 97.00 108 ILE A N 1
ATOM 917 C CA . ILE A 1 108 ? 13.821 4.443 -18.751 1.00 97.00 108 ILE A CA 1
ATOM 918 C C . ILE A 1 108 ? 13.246 3.275 -19.565 1.00 97.00 108 ILE A C 1
ATOM 920 O O . ILE A 1 108 ? 13.227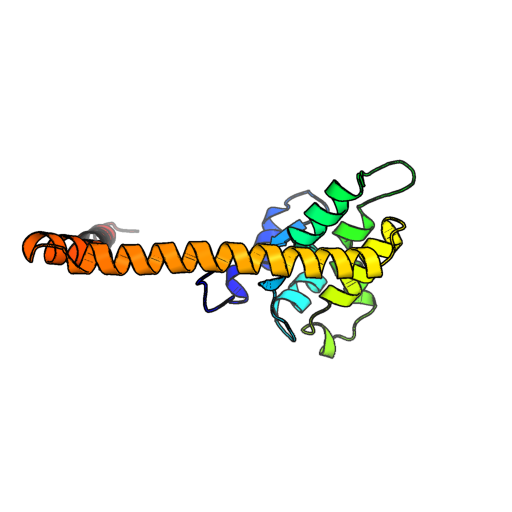 3.337 -20.792 1.00 97.00 108 ILE A O 1
ATOM 924 N N . ASN A 1 109 ? 12.729 2.233 -18.904 1.00 96.88 109 ASN A N 1
ATOM 925 C CA . ASN A 1 109 ? 12.240 1.023 -19.581 1.00 96.88 109 ASN A CA 1
ATOM 926 C C . ASN A 1 109 ? 10.937 1.230 -20.372 1.00 96.88 109 ASN A C 1
ATOM 928 O O . ASN A 1 109 ? 10.609 0.419 -21.234 1.00 96.88 109 ASN A O 1
ATOM 932 N N . ILE A 1 110 ? 10.205 2.316 -20.118 1.00 96.94 110 ILE A N 1
ATOM 933 C CA . ILE A 1 110 ? 9.001 2.685 -20.881 1.00 96.94 110 ILE A CA 1
ATOM 934 C C . ILE A 1 110 ? 9.221 3.908 -21.783 1.00 96.94 110 ILE A C 1
ATOM 936 O O . ILE A 1 110 ? 8.252 4.446 -22.322 1.00 96.94 110 ILE A O 1
ATOM 940 N N . ASN A 1 111 ? 10.475 4.346 -21.942 1.00 95.94 111 ASN A N 1
ATOM 941 C CA . ASN A 1 111 ? 10.878 5.512 -22.729 1.00 95.94 111 ASN A CA 1
ATOM 942 C C . ASN A 1 111 ? 10.104 6.795 -22.355 1.00 95.94 111 ASN A C 1
ATOM 944 O O . ASN A 1 111 ? 9.479 7.448 -23.196 1.00 95.94 111 ASN A O 1
ATOM 948 N N . LYS A 1 112 ? 10.099 7.128 -21.060 1.00 96.62 112 LYS A N 1
ATOM 949 C CA . LYS A 1 112 ? 9.482 8.337 -20.496 1.00 96.62 112 LYS A CA 1
ATOM 950 C C . LYS A 1 112 ? 10.474 9.130 -19.657 1.00 96.62 112 LYS A C 1
ATOM 952 O O . LYS A 1 112 ? 11.429 8.570 -19.124 1.00 96.62 112 LYS A O 1
ATOM 957 N N . ASN A 1 113 ? 10.226 10.434 -19.530 1.00 96.19 113 ASN A N 1
ATOM 958 C CA . ASN A 1 113 ? 11.021 11.294 -18.664 1.00 96.19 113 ASN A CA 1
ATOM 959 C C . ASN A 1 113 ? 10.630 11.068 -17.189 1.00 96.19 113 ASN A C 1
ATOM 961 O O . ASN A 1 113 ? 9.452 10.954 -16.849 1.00 96.19 113 ASN A O 1
ATOM 965 N N . GLU A 1 114 ? 11.630 11.015 -16.312 1.00 96.38 114 GLU A N 1
ATOM 966 C CA . GLU A 1 114 ? 11.457 10.971 -14.859 1.00 96.38 114 GLU A CA 1
ATOM 967 C C . GLU A 1 114 ? 10.749 12.231 -14.324 1.00 96.38 114 GLU A C 1
ATOM 969 O O . GLU A 1 114 ? 9.956 12.144 -13.379 1.00 96.38 114 GLU A O 1
ATOM 974 N N . ASP A 1 115 ? 10.960 13.388 -14.958 1.00 96.75 115 ASP A N 1
ATOM 975 C CA . ASP A 1 115 ? 10.303 14.645 -14.584 1.00 96.75 115 ASP A CA 1
ATOM 976 C C . ASP A 1 115 ? 8.780 14.564 -14.747 1.00 96.75 115 ASP A C 1
ATOM 978 O O . ASP A 1 115 ? 8.040 15.054 -13.890 1.00 96.75 115 ASP A O 1
ATOM 982 N N . ASP A 1 116 ? 8.293 13.861 -15.777 1.00 97.06 116 ASP A N 1
ATOM 983 C CA . ASP A 1 116 ? 6.858 13.644 -15.993 1.00 97.06 116 ASP A CA 1
ATOM 984 C C . ASP A 1 116 ? 6.250 12.819 -14.852 1.00 97.06 116 ASP A C 1
ATOM 986 O O . ASP A 1 116 ? 5.140 13.095 -14.378 1.00 97.06 116 ASP A O 1
ATOM 990 N N . PHE A 1 117 ? 6.980 11.802 -14.380 1.00 97.81 117 PHE A N 1
ATOM 991 C CA . PHE A 1 117 ? 6.556 10.992 -13.242 1.00 97.81 117 PHE A CA 1
ATOM 992 C C . PHE A 1 117 ? 6.540 11.820 -11.957 1.00 97.81 117 PHE A C 1
ATOM 994 O O . PHE A 1 117 ? 5.565 11.785 -11.200 1.00 97.81 117 PHE A O 1
ATOM 1001 N N . THR A 1 118 ? 7.581 12.620 -11.734 1.00 97.25 118 THR A N 1
ATOM 1002 C CA . THR A 1 118 ? 7.690 13.523 -10.582 1.00 97.25 118 THR A CA 1
ATOM 1003 C C . THR A 1 118 ? 6.555 14.546 -10.569 1.00 97.25 118 THR A C 1
ATOM 1005 O O . THR A 1 118 ? 5.882 14.712 -9.545 1.00 97.25 118 THR A O 1
ATOM 1008 N N . TYR A 1 119 ? 6.263 15.166 -11.711 1.00 97.62 119 TYR A N 1
ATOM 1009 C CA . TYR A 1 119 ? 5.136 16.079 -11.879 1.00 97.62 119 TYR A CA 1
ATOM 1010 C C . TYR A 1 119 ? 3.796 15.383 -11.599 1.00 97.62 119 TYR A C 1
ATOM 1012 O O . TYR A 1 119 ? 2.947 15.900 -10.862 1.00 97.62 119 TYR A O 1
ATOM 1020 N N . MET A 1 120 ? 3.612 14.158 -12.098 1.00 97.88 120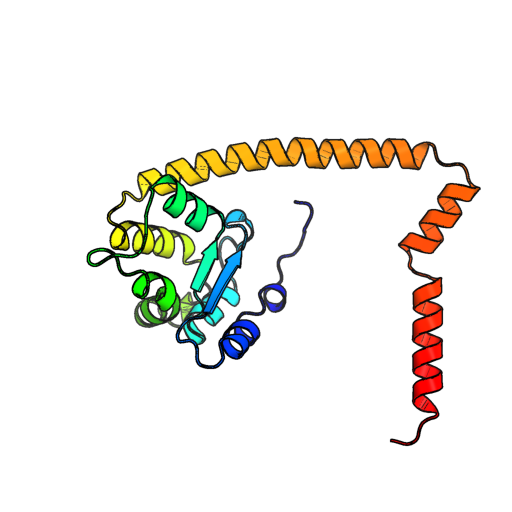 MET A N 1
ATOM 1021 C CA . MET A 1 120 ? 2.425 13.364 -11.793 1.00 97.88 120 MET A CA 1
ATOM 1022 C C . MET A 1 120 ? 2.306 13.073 -10.288 1.00 97.88 120 MET A C 1
ATOM 1024 O O . MET A 1 120 ? 1.213 13.222 -9.736 1.00 97.88 120 MET A O 1
ATOM 1028 N N . LEU A 1 121 ? 3.392 12.718 -9.594 1.00 97.88 121 LEU A N 1
ATOM 1029 C CA . LEU A 1 121 ? 3.375 12.502 -8.143 1.00 97.88 121 LEU A CA 1
ATOM 1030 C C . LEU A 1 121 ? 2.975 13.769 -7.374 1.00 97.88 121 LEU A C 1
ATOM 1032 O O . LEU A 1 121 ? 2.212 13.668 -6.411 1.00 97.88 121 LEU A O 1
ATOM 1036 N N . ILE A 1 122 ? 3.435 14.955 -7.787 1.00 97.81 122 ILE A N 1
ATOM 1037 C CA . ILE A 1 122 ? 3.024 16.241 -7.189 1.00 97.81 122 ILE A CA 1
ATOM 1038 C C . ILE A 1 122 ? 1.510 16.439 -7.338 1.00 97.81 122 ILE A C 1
ATOM 1040 O O . ILE A 1 122 ? 0.815 16.711 -6.354 1.00 97.81 122 ILE A O 1
ATOM 1044 N N . ASN A 1 123 ? 0.972 16.200 -8.534 1.00 97.50 123 ASN A N 1
ATOM 1045 C CA . ASN A 1 123 ? -0.467 16.281 -8.782 1.00 97.50 123 ASN A CA 1
ATOM 1046 C C . ASN A 1 123 ? -1.261 15.263 -7.949 1.00 97.50 123 ASN A C 1
ATOM 1048 O O . ASN A 1 123 ? -2.318 15.587 -7.402 1.00 97.50 123 ASN A O 1
ATOM 1052 N N . GLN A 1 124 ? -0.750 14.039 -7.796 1.00 97.81 124 GLN A N 1
ATOM 1053 C CA . GLN A 1 124 ? -1.376 13.024 -6.949 1.00 97.81 124 GLN A CA 1
ATOM 1054 C C . GLN A 1 124 ? -1.363 13.422 -5.467 1.00 97.81 124 GLN A C 1
ATOM 1056 O O . GLN A 1 124 ? -2.379 13.238 -4.799 1.00 97.81 124 GLN A O 1
ATOM 1061 N N . LYS A 1 125 ? -0.291 14.047 -4.955 1.00 97.44 125 LYS A N 1
ATOM 1062 C CA . LYS A 1 125 ? -0.266 14.593 -3.583 1.00 97.44 125 LYS A CA 1
ATOM 1063 C C . LYS A 1 125 ? -1.377 15.618 -3.360 1.00 97.44 125 LYS A C 1
ATOM 1065 O O . LYS A 1 125 ? -2.048 15.554 -2.333 1.00 97.44 125 LYS A O 1
ATOM 1070 N N . SER A 1 126 ? -1.600 16.522 -4.317 1.00 97.12 126 SER A N 1
ATOM 1071 C CA . SER A 1 126 ? -2.681 17.517 -4.237 1.00 97.12 126 SER A CA 1
ATOM 1072 C C . SER A 1 126 ? -4.062 16.851 -4.158 1.00 97.12 126 SER A C 1
ATOM 1074 O O . SER A 1 126 ? -4.851 17.135 -3.256 1.00 97.12 126 SER A O 1
ATOM 1076 N N . LYS A 1 127 ? -4.322 15.856 -5.017 1.00 97.38 127 LYS A N 1
ATOM 1077 C CA . LYS A 1 127 ? -5.575 15.082 -4.983 1.00 97.38 127 LYS A CA 1
ATOM 1078 C C . LYS A 1 127 ? -5.774 14.335 -3.666 1.00 97.38 127 LYS A C 1
ATOM 1080 O O . LYS A 1 127 ? -6.877 14.328 -3.125 1.00 97.38 127 LYS A O 1
ATOM 1085 N N . ILE A 1 128 ? -4.712 13.722 -3.144 1.00 97.25 128 ILE A N 1
ATOM 1086 C CA . ILE A 1 128 ? -4.739 13.027 -1.854 1.00 97.25 128 ILE A CA 1
ATOM 1087 C C . ILE A 1 128 ? -5.044 14.018 -0.727 1.00 97.25 128 ILE A C 1
ATOM 1089 O O . ILE A 1 128 ? -5.874 13.711 0.121 1.00 97.25 128 ILE A O 1
ATOM 1093 N N . LYS A 1 129 ? -4.454 15.221 -0.745 1.00 97.12 129 LYS A N 1
ATOM 1094 C CA . LYS A 1 129 ? -4.747 16.277 0.236 1.00 97.12 129 LYS A CA 1
ATOM 1095 C C . LYS A 1 129 ? -6.221 16.683 0.209 1.00 97.12 129 LYS A C 1
ATOM 1097 O O . LYS A 1 129 ? -6.846 16.739 1.261 1.00 97.12 129 LYS A O 1
ATOM 1102 N N . ASN A 1 130 ? -6.803 16.876 -0.973 1.00 96.81 130 ASN A N 1
ATOM 1103 C CA . ASN A 1 130 ? -8.234 17.176 -1.087 1.00 96.81 130 ASN A CA 1
ATOM 1104 C C . ASN A 1 130 ? -9.093 16.023 -0.556 1.00 96.81 130 ASN A C 1
ATOM 1106 O O . ASN A 1 130 ? -10.044 16.247 0.188 1.00 96.81 130 ASN A O 1
ATOM 1110 N N . ARG A 1 131 ? -8.713 14.774 -0.858 1.00 97.19 131 ARG A N 1
ATOM 1111 C CA . ARG A 1 131 ? -9.367 13.602 -0.273 1.00 97.19 131 ARG A CA 1
ATOM 1112 C C . ARG A 1 131 ? -9.251 13.594 1.256 1.00 97.19 131 ARG A C 1
ATOM 1114 O O . ARG A 1 131 ? -10.221 13.220 1.900 1.00 97.19 131 ARG A O 1
ATOM 1121 N N . CYS A 1 132 ? -8.128 14.024 1.843 1.00 97.31 132 CYS A N 1
ATOM 1122 C CA . CYS A 1 132 ? -7.968 14.102 3.302 1.00 97.31 132 CYS A CA 1
ATOM 1123 C C . CYS A 1 132 ? -9.012 15.007 3.934 1.00 97.31 132 CYS A C 1
ATOM 1125 O O . CYS A 1 132 ? -9.558 14.638 4.965 1.00 97.31 132 CYS A O 1
ATOM 1127 N N . ASN A 1 133 ? -9.297 16.154 3.319 1.00 97.50 133 ASN A N 1
ATOM 1128 C CA . ASN A 1 133 ? -10.263 17.103 3.865 1.00 97.50 133 ASN A CA 1
ATOM 1129 C C . ASN A 1 133 ? -11.656 16.470 3.974 1.00 97.50 133 ASN A C 1
ATOM 1131 O O . ASN A 1 133 ? -12.308 16.608 5.002 1.00 97.50 133 ASN A O 1
ATOM 1135 N N . ASN A 1 134 ? -12.068 15.687 2.972 1.00 97.19 134 ASN A N 1
ATOM 1136 C CA . ASN A 1 134 ? -13.342 14.963 3.019 1.00 97.19 134 ASN A CA 1
ATOM 1137 C C . ASN A 1 134 ? -13.357 13.890 4.120 1.00 97.19 134 ASN A C 1
ATOM 1139 O O . ASN A 1 134 ? -14.364 13.707 4.796 1.00 97.19 134 ASN A O 1
ATOM 1143 N N . GLU A 1 135 ? -12.241 13.181 4.310 1.00 97.81 135 GLU A N 1
ATOM 1144 C CA . GLU A 1 135 ? -12.115 12.163 5.361 1.00 97.81 135 GLU A CA 1
ATOM 1145 C C . GLU A 1 135 ? -12.134 12.790 6.766 1.00 97.81 135 GLU A C 1
ATOM 1147 O O . GLU A 1 135 ? -12.696 12.205 7.685 1.00 97.81 135 GLU A O 1
ATOM 1152 N N . ILE A 1 136 ? -11.548 13.981 6.936 1.00 98.06 136 ILE A N 1
ATOM 1153 C CA . ILE A 1 136 ? -11.603 14.748 8.189 1.00 98.06 136 ILE A CA 1
ATOM 1154 C C . ILE A 1 136 ? -13.036 15.207 8.458 1.00 98.06 136 ILE A C 1
ATOM 1156 O O . ILE A 1 136 ? -13.552 14.948 9.540 1.00 98.06 136 ILE A O 1
ATOM 1160 N N . LEU A 1 137 ? -13.698 15.797 7.460 1.00 98.12 137 LEU A N 1
ATOM 1161 C CA . LEU A 1 137 ? -15.081 16.259 7.583 1.00 98.12 137 LEU A CA 1
ATOM 1162 C C . LEU A 1 137 ? -16.035 15.121 7.970 1.00 98.12 137 LEU A C 1
ATOM 1164 O O . LEU A 1 137 ? -16.921 15.310 8.800 1.00 98.12 137 LEU A O 1
ATOM 1168 N N . TYR A 1 138 ? -15.841 13.926 7.402 1.00 97.88 138 TYR A N 1
ATOM 1169 C CA . TYR A 1 138 ? -16.587 12.737 7.814 1.00 97.88 138 TYR A CA 1
ATOM 1170 C C . TYR A 1 138 ? -16.418 12.467 9.316 1.00 97.88 138 TYR A C 1
ATOM 1172 O O . TYR A 1 138 ? -17.411 12.343 10.026 1.00 97.88 138 TYR A O 1
ATOM 1180 N N . LEU A 1 139 ? -15.180 12.441 9.821 1.00 98.12 139 LEU A N 1
ATOM 1181 C CA . LEU A 1 139 ? -14.909 12.181 11.240 1.00 98.12 139 LEU A CA 1
ATOM 1182 C C . LEU A 1 139 ? -15.480 13.271 12.159 1.00 98.12 139 LEU A C 1
ATOM 1184 O O . LEU A 1 139 ? -16.001 12.957 13.226 1.00 98.12 139 LEU A O 1
ATOM 1188 N N . GLU A 1 140 ? -15.419 14.538 11.754 1.00 98.44 140 GLU A N 1
ATOM 1189 C CA . GLU A 1 140 ? -16.033 15.646 12.495 1.00 98.44 140 GLU A CA 1
ATOM 1190 C C . GLU A 1 140 ? -17.556 15.500 12.585 1.00 98.44 140 GLU A C 1
ATOM 1192 O O . GLU A 1 140 ? -18.148 15.763 13.634 1.00 98.44 140 GLU A O 1
ATOM 1197 N N . ASN A 1 141 ? -18.200 15.052 11.507 1.00 98.38 141 ASN A N 1
ATOM 1198 C CA . ASN A 1 141 ? -19.638 14.799 11.495 1.00 98.38 141 ASN A CA 1
ATOM 1199 C C . ASN A 1 141 ? -20.015 13.583 12.349 1.00 98.38 141 ASN A C 1
ATOM 1201 O O . ASN A 1 141 ? -21.006 13.649 13.072 1.00 98.38 141 ASN A O 1
ATOM 1205 N N . GLU A 1 142 ? -19.203 12.526 12.350 1.00 97.88 142 GLU A N 1
ATOM 1206 C CA . GLU A 1 142 ? -19.399 11.376 13.242 1.00 97.88 142 GLU A CA 1
ATOM 1207 C C . GLU A 1 142 ? -19.299 11.781 14.718 1.00 97.88 142 GLU A C 1
ATOM 1209 O O . GLU A 1 142 ? -20.101 11.338 15.535 1.00 97.88 142 GLU A O 1
ATOM 1214 N N . ILE A 1 143 ? -18.365 12.672 15.076 1.00 98.19 143 ILE A N 1
ATOM 1215 C CA . ILE A 1 143 ? -18.267 13.212 16.442 1.00 98.19 143 ILE A CA 1
ATOM 1216 C C . ILE A 1 143 ? -19.556 13.950 16.825 1.00 98.19 143 ILE A C 1
ATOM 1218 O O . ILE A 1 143 ? -20.091 13.725 17.910 1.00 98.19 143 ILE A O 1
ATOM 1222 N N . LYS A 1 144 ? -20.087 14.802 15.937 1.00 98.19 144 LYS A N 1
ATOM 1223 C CA . LYS A 1 144 ? -21.356 15.513 16.174 1.00 98.19 144 LYS A CA 1
ATOM 1224 C C . LYS A 1 144 ? -22.525 14.544 16.343 1.00 98.19 144 LYS A C 1
ATOM 1226 O O . LYS A 1 144 ? -23.338 14.738 17.241 1.00 98.19 144 LYS A O 1
ATOM 1231 N N . LEU A 1 145 ? -22.592 13.504 15.512 1.00 97.50 145 LEU A N 1
ATOM 1232 C CA . LEU A 1 145 ? -23.622 12.471 15.596 1.00 97.50 145 LEU A CA 1
ATOM 1233 C C . LEU A 1 145 ? -23.571 11.748 16.948 1.00 97.50 145 LEU A C 1
ATOM 1235 O O . LEU A 1 145 ? -24.588 11.658 17.630 1.00 97.50 145 LEU A O 1
ATOM 1239 N N . ILE A 1 146 ? -22.384 11.293 17.360 1.00 97.44 146 ILE A N 1
ATOM 1240 C CA . ILE A 1 146 ? -22.184 10.576 18.626 1.00 97.44 146 ILE A CA 1
ATOM 1241 C C . ILE A 1 146 ? -22.530 11.462 19.829 1.00 97.44 146 ILE A C 1
ATOM 1243 O O . ILE A 1 146 ? -23.138 10.980 20.782 1.00 97.44 146 ILE A O 1
ATOM 1247 N N . ASN A 1 147 ? -22.195 12.754 19.786 1.00 97.38 147 ASN A N 1
ATOM 1248 C CA . ASN A 1 147 ? -22.540 13.698 20.854 1.00 97.38 147 ASN A CA 1
ATOM 1249 C C . ASN A 1 147 ? -24.057 13.879 21.038 1.00 97.38 147 ASN A C 1
ATOM 1251 O O . ASN A 1 147 ? -24.485 14.260 22.124 1.00 97.38 147 ASN A O 1
ATOM 1255 N N . ASN A 1 148 ? -24.860 13.583 20.012 1.00 97.75 148 ASN A N 1
ATOM 1256 C CA . ASN A 1 148 ? -26.320 13.670 20.063 1.00 97.75 148 ASN A CA 1
ATOM 1257 C C . ASN A 1 148 ? -27.001 12.352 20.472 1.00 97.75 148 ASN A C 1
ATOM 1259 O O . ASN A 1 148 ? -28.229 12.297 20.521 1.00 97.75 148 ASN A O 1
ATOM 1263 N N . TYR A 1 149 ? -26.247 11.285 20.755 1.00 98.19 149 TYR A N 1
ATOM 1264 C CA . TYR A 1 149 ? -26.832 10.025 21.207 1.00 98.19 149 TYR A CA 1
ATOM 1265 C C . TYR A 1 149 ? -27.504 10.170 22.570 1.00 98.19 149 TYR A C 1
ATOM 1267 O O . TYR A 1 149 ? -26.962 10.755 23.511 1.00 98.19 149 TYR A O 1
ATOM 1275 N N . SER A 1 150 ? -28.657 9.523 22.723 1.00 98.25 150 SER A N 1
ATOM 1276 C CA . SER A 1 150 ? -29.209 9.264 24.046 1.00 98.25 150 SER A CA 1
ATOM 1277 C C . SER A 1 150 ? -28.263 8.370 24.855 1.00 98.25 150 SER A C 1
ATOM 1279 O O . SER A 1 150 ? -27.480 7.582 24.314 1.00 98.25 150 SER A O 1
ATOM 1281 N N . LYS A 1 151 ? -28.391 8.407 26.187 1.00 97.75 151 LYS A N 1
ATOM 1282 C CA . LYS A 1 151 ? -27.645 7.508 27.085 1.00 97.75 151 LYS A CA 1
ATOM 1283 C C . LYS A 1 151 ? -27.767 6.036 26.661 1.00 97.75 151 LYS A C 1
ATOM 1285 O O . LYS A 1 151 ? -26.787 5.296 26.712 1.00 97.75 151 LYS A O 1
ATOM 1290 N N . GLY A 1 152 ? -28.962 5.610 26.241 1.00 98.25 152 GLY A N 1
ATOM 1291 C CA . GLY A 1 152 ? -29.221 4.236 25.809 1.00 98.25 152 GLY A CA 1
ATOM 1292 C C . GLY A 1 152 ? -28.492 3.861 24.517 1.00 98.25 152 GLY A C 1
ATOM 1293 O O . GLY A 1 152 ? -27.910 2.779 24.438 1.00 98.25 152 GLY A O 1
ATOM 1294 N N . GLU A 1 153 ? -28.489 4.747 23.521 1.00 97.88 153 GLU A N 1
ATOM 1295 C CA . GLU A 1 153 ? -27.770 4.546 22.255 1.00 97.88 153 GLU A CA 1
ATOM 1296 C C . GLU A 1 153 ? -26.258 4.526 22.470 1.00 97.88 153 GLU A C 1
ATOM 1298 O O . GLU A 1 153 ? -25.590 3.591 22.025 1.00 97.88 153 GLU A O 1
ATOM 1303 N N . ALA A 1 154 ? -25.731 5.480 23.243 1.00 97.94 154 ALA A N 1
ATOM 1304 C CA . ALA A 1 154 ? -24.309 5.558 23.560 1.00 97.94 154 ALA A CA 1
ATOM 1305 C C . ALA A 1 154 ? -23.806 4.287 24.262 1.00 97.94 154 ALA A C 1
ATOM 1307 O O . ALA A 1 154 ? -22.773 3.732 23.883 1.00 97.94 154 ALA A O 1
ATOM 1308 N N . ILE A 1 155 ? -24.555 3.767 25.244 1.00 98.06 155 ILE A N 1
ATOM 1309 C CA . ILE A 1 155 ? -24.211 2.508 25.923 1.00 98.06 155 ILE A CA 1
ATOM 1310 C C . ILE A 1 155 ? -24.223 1.333 24.936 1.00 98.06 155 ILE A C 1
ATOM 1312 O O . ILE A 1 155 ? -23.289 0.527 24.937 1.00 98.06 155 ILE A O 1
ATOM 1316 N N . LYS A 1 156 ? -25.246 1.226 24.078 1.00 97.88 156 LYS A N 1
ATOM 1317 C CA . LYS A 1 156 ? -25.347 0.144 23.084 1.00 97.88 156 LYS A CA 1
ATOM 1318 C C . LYS A 1 156 ? -24.167 0.161 22.106 1.00 97.88 156 LYS A C 1
ATOM 1320 O O . LYS A 1 156 ? -23.533 -0.879 21.911 1.00 97.88 156 LYS A O 1
ATOM 1325 N N . GLU A 1 157 ? -23.828 1.321 21.546 1.00 97.12 157 GLU A N 1
ATOM 1326 C CA . GLU A 1 157 ? -22.690 1.465 20.628 1.00 97.12 157 GLU A CA 1
ATOM 1327 C C . GLU A 1 157 ? -21.338 1.260 21.336 1.00 97.12 157 GLU A C 1
ATOM 1329 O O . GLU A 1 157 ? -20.419 0.662 20.771 1.00 97.12 157 GLU A O 1
ATOM 1334 N N . LEU A 1 158 ? -21.209 1.627 22.616 1.00 97.50 158 LEU A N 1
ATOM 1335 C CA . LEU A 1 158 ? -20.001 1.343 23.398 1.00 97.50 158 LEU A CA 1
ATOM 1336 C C . LEU A 1 158 ? -19.797 -0.163 23.632 1.00 97.50 158 LEU A C 1
ATOM 1338 O O . LEU A 1 158 ? -18.683 -0.672 23.478 1.00 97.50 158 LEU A O 1
ATOM 1342 N N . ILE A 1 159 ? -20.862 -0.898 23.969 1.00 97.69 159 ILE A N 1
ATOM 1343 C CA . ILE A 1 159 ? -20.813 -2.361 24.129 1.00 97.69 159 ILE A CA 1
ATOM 1344 C C . ILE A 1 159 ? -20.392 -3.028 22.811 1.00 97.69 159 ILE A C 1
ATOM 1346 O O . ILE A 1 159 ? -19.543 -3.927 22.813 1.00 97.69 159 ILE A O 1
ATOM 1350 N N . LYS A 1 160 ? -20.956 -2.562 21.691 1.00 97.56 160 LYS A N 1
ATOM 135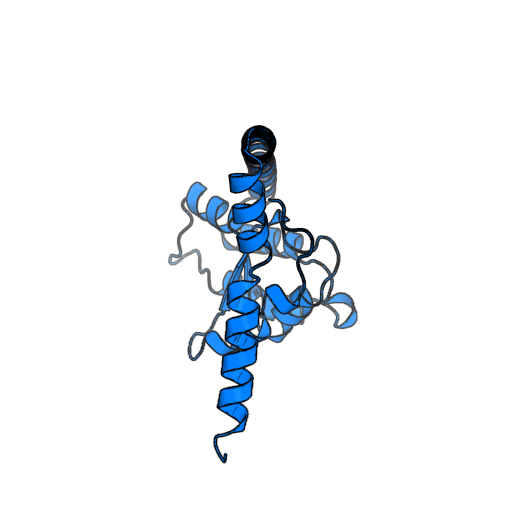1 C CA . LYS A 1 160 ? -20.673 -3.054 20.337 1.00 97.56 160 LYS A CA 1
ATOM 1352 C C . LYS A 1 160 ? -19.242 -2.744 19.890 1.00 97.56 160 LYS A C 1
ATOM 1354 O O . LYS A 1 160 ? -18.529 -3.649 19.468 1.00 97.56 160 LYS A O 1
ATOM 1359 N N . SER A 1 161 ? -18.774 -1.506 20.042 1.00 96.69 161 SER A N 1
ATOM 1360 C CA . SER A 1 161 ? -17.410 -1.096 19.660 1.00 96.69 161 SER A CA 1
ATOM 1361 C C . SER A 1 161 ? -16.323 -1.841 20.444 1.00 96.69 161 SER A C 1
ATOM 1363 O O . SER A 1 161 ? -15.307 -2.241 19.873 1.00 96.69 161 SER A O 1
ATOM 1365 N N . LYS A 1 162 ? -16.551 -2.115 21.737 1.00 97.44 162 LYS A N 1
ATOM 1366 C CA . LYS A 1 162 ? -15.658 -2.943 22.569 1.00 97.44 162 LYS A CA 1
ATOM 1367 C C . LYS A 1 162 ? -15.728 -4.442 22.246 1.00 97.44 162 LYS A C 1
ATOM 1369 O O 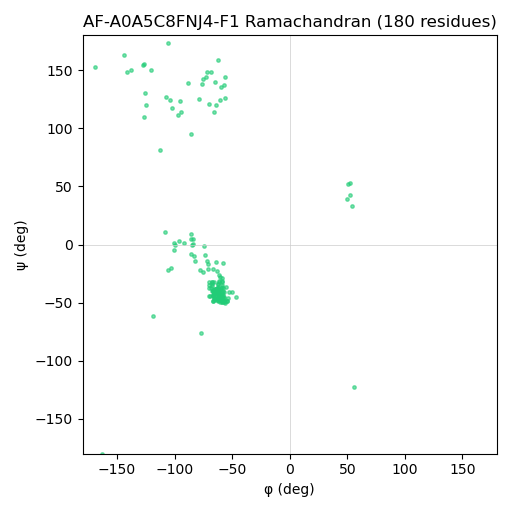. LYS A 1 162 ? -14.879 -5.191 22.755 1.00 97.44 162 LYS A O 1
ATOM 1374 N N . LYS A 1 163 ? -16.693 -4.862 21.415 1.00 97.75 163 LYS A N 1
ATOM 1375 C CA . LYS A 1 163 ? -16.960 -6.246 20.992 1.00 97.75 163 LYS A CA 1
ATOM 1376 C C . LYS A 1 163 ? -17.091 -7.214 22.171 1.00 97.75 163 LYS A C 1
ATOM 1378 O O . LYS A 1 163 ? -16.461 -8.271 22.203 1.00 97.75 163 LYS A O 1
ATOM 1383 N N . LEU A 1 164 ? -17.803 -6.797 23.225 1.00 97.75 164 LEU A N 1
ATOM 1384 C CA . LEU A 1 164 ? -17.831 -7.541 24.493 1.00 97.75 164 LEU A CA 1
ATOM 1385 C C . LEU A 1 164 ? -18.536 -8.895 24.352 1.00 97.75 164 LEU A C 1
ATOM 1387 O O . LEU A 1 164 ? -18.057 -9.891 24.891 1.00 97.75 164 LEU A O 1
ATOM 1391 N N . LYS A 1 165 ? -19.632 -8.948 23.590 1.00 96.94 165 LYS A N 1
ATOM 1392 C CA . LYS A 1 165 ? -20.396 -10.185 23.373 1.00 96.94 165 LYS A CA 1
ATOM 1393 C C . LYS A 1 165 ? -19.589 -11.206 22.570 1.00 96.94 165 LYS A C 1
ATOM 1395 O O . LYS A 1 165 ? -19.579 -12.385 22.907 1.00 96.94 165 LYS A O 1
ATOM 1400 N N . GLU A 1 166 ? -18.859 -10.752 21.557 1.00 97.75 166 GLU A N 1
ATOM 1401 C CA . GLU A 1 166 ? -17.986 -11.583 20.728 1.00 97.75 166 GLU A CA 1
ATOM 1402 C C . GLU A 1 166 ? -16.809 -12.135 21.533 1.00 97.75 166 GLU A C 1
ATOM 1404 O O . GLU A 1 166 ? -16.470 -13.306 21.393 1.00 97.75 166 GLU A O 1
ATOM 1409 N N . LYS A 1 167 ? -16.217 -11.326 22.421 1.00 98.06 167 LYS A N 1
ATOM 1410 C CA . LYS A 1 167 ? -15.145 -11.785 23.317 1.00 98.06 167 LYS A CA 1
ATOM 1411 C C . LYS A 1 167 ? -15.620 -12.890 24.256 1.00 98.06 167 LYS A C 1
ATOM 1413 O O . LYS A 1 167 ? -14.941 -13.904 24.369 1.00 98.06 167 LYS A O 1
ATOM 1418 N N . ILE A 1 168 ? -16.788 -12.717 24.880 1.00 98.25 168 ILE A N 1
ATOM 1419 C CA . ILE A 1 168 ? -17.396 -13.754 25.728 1.00 98.25 168 ILE A CA 1
ATOM 1420 C C . ILE A 1 168 ? -17.629 -15.028 24.911 1.00 98.25 168 ILE A C 1
ATOM 1422 O O . ILE A 1 168 ? -17.249 -16.114 25.343 1.00 98.25 168 ILE A O 1
ATOM 1426 N N . LYS A 1 169 ? -18.190 -14.896 23.702 1.00 98.25 169 LYS A N 1
ATOM 1427 C CA . LYS A 1 169 ? -18.407 -16.032 22.802 1.00 98.25 169 LYS A CA 1
ATOM 1428 C C . LYS A 1 169 ? -17.100 -16.769 22.488 1.00 98.25 169 LYS A C 1
ATOM 1430 O O . LYS A 1 169 ? -17.052 -17.977 22.658 1.00 98.25 169 LYS A O 1
ATOM 1435 N N . HIS A 1 170 ? -16.042 -16.059 22.096 1.00 97.56 170 HIS A N 1
ATOM 1436 C CA . HIS A 1 170 ? -14.751 -16.676 21.775 1.00 97.56 170 HIS A CA 1
ATOM 1437 C C . HIS A 1 170 ? -14.135 -17.419 22.966 1.00 97.56 170 HIS A C 1
ATOM 1439 O O . HIS A 1 170 ? -13.570 -18.491 22.777 1.00 97.56 170 HIS A O 1
ATOM 1445 N N . ILE A 1 171 ? -14.252 -16.877 24.184 1.00 98.00 171 ILE A N 1
ATOM 1446 C CA . ILE A 1 171 ? -13.779 -17.555 25.400 1.00 98.00 171 ILE A CA 1
ATOM 1447 C C . ILE A 1 171 ? -14.569 -18.847 25.623 1.00 98.00 171 ILE A C 1
ATOM 1449 O O . ILE A 1 171 ? -13.975 -19.896 25.855 1.00 98.00 171 ILE A O 1
ATOM 1453 N N . ASN A 1 172 ? -15.895 -18.797 25.493 1.00 97.88 172 ASN A N 1
ATOM 1454 C CA . ASN A 1 172 ? -16.739 -19.981 25.645 1.00 97.88 172 ASN A CA 1
ATOM 1455 C C . ASN A 1 172 ? -16.451 -21.042 24.574 1.00 97.88 172 ASN A C 1
ATOM 1457 O O . ASN A 1 172 ? -16.403 -22.226 24.893 1.00 97.88 172 ASN A O 1
ATOM 1461 N N . ASP A 1 173 ? -16.244 -20.636 23.321 1.00 96.81 173 ASP A N 1
ATOM 1462 C CA . ASP A 1 173 ? -15.906 -21.546 22.223 1.00 96.81 173 ASP A CA 1
ATOM 1463 C C . ASP A 1 173 ? -14.531 -22.193 22.447 1.00 96.81 173 ASP A C 1
ATOM 1465 O O . ASP A 1 173 ? -14.373 -23.393 22.233 1.00 96.81 173 ASP A O 1
ATOM 1469 N N . PHE A 1 174 ? -13.558 -21.431 22.959 1.00 95.88 174 PHE A N 1
ATOM 1470 C CA . PHE A 1 174 ? -12.261 -21.965 23.366 1.00 95.88 174 PHE A CA 1
ATOM 1471 C C . PHE A 1 174 ? -12.394 -22.994 24.497 1.00 95.88 174 PHE A C 1
ATOM 1473 O O . PHE A 1 174 ? -11.856 -24.088 24.370 1.00 95.88 174 PHE A O 1
ATOM 1480 N N . ILE A 1 175 ? -13.154 -22.687 25.558 1.00 96.19 175 ILE A N 1
ATOM 1481 C CA . ILE A 1 175 ? -13.409 -23.617 26.674 1.00 96.19 175 ILE A CA 1
ATOM 1482 C C . ILE A 1 175 ? -14.068 -24.904 26.170 1.00 96.19 175 ILE A C 1
ATOM 1484 O O . ILE A 1 175 ? -13.627 -25.992 26.520 1.00 96.19 175 ILE A O 1
ATOM 1488 N N . LYS A 1 176 ? -15.084 -24.800 25.304 1.00 95.25 176 LYS A N 1
ATOM 1489 C CA . LYS A 1 176 ? -15.705 -25.975 24.673 1.00 95.25 176 LYS A CA 1
ATOM 1490 C C . LYS A 1 176 ? -14.690 -26.784 23.870 1.00 95.25 176 LYS A C 1
ATOM 1492 O O . LYS A 1 176 ? -14.723 -28.005 23.926 1.00 95.25 176 LYS A O 1
ATOM 1497 N N . GLY A 1 177 ? -13.797 -26.105 23.153 1.00 92.94 177 GLY A N 1
ATOM 1498 C CA . GLY A 1 177 ? -12.708 -26.709 22.390 1.00 92.94 177 GLY A CA 1
ATOM 1499 C C . GLY A 1 177 ? -11.743 -27.541 23.239 1.00 92.94 177 GLY A C 1
ATOM 1500 O O . GLY A 1 177 ? -11.220 -28.532 22.745 1.00 92.94 177 GLY A O 1
ATOM 1501 N N . LEU A 1 178 ? -11.531 -27.170 24.507 1.00 92.62 178 LEU A N 1
ATOM 1502 C CA . LEU A 1 178 ? -10.675 -27.919 25.436 1.00 92.62 178 LEU A CA 1
ATOM 1503 C C . LEU A 1 1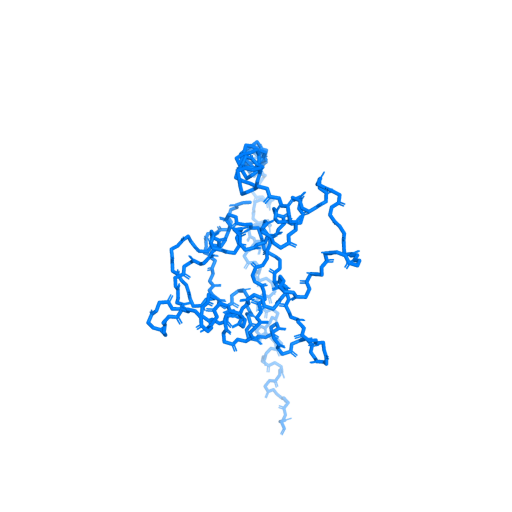78 ? -11.281 -29.256 25.875 1.00 92.62 178 LEU A C 1
ATOM 1505 O O . LEU A 1 178 ? -10.540 -30.128 26.309 1.00 92.62 178 LEU A O 1
ATOM 1509 N N . ASN A 1 179 ? -12.602 -29.414 25.765 1.00 88.25 179 ASN A N 1
ATOM 1510 C CA . ASN A 1 179 ? -13.298 -30.639 26.163 1.00 88.25 179 ASN A CA 1
ATOM 1511 C C . ASN A 1 179 ? -13.299 -31.713 25.064 1.00 88.25 179 ASN A C 1
ATOM 1513 O O . ASN A 1 179 ? -13.884 -32.775 25.261 1.00 88.25 179 ASN A O 1
ATOM 1517 N N . TYR A 1 180 ? -12.699 -31.434 23.904 1.00 87.25 180 TYR A N 1
ATOM 1518 C CA . TYR A 1 180 ? -12.468 -32.437 22.873 1.00 87.25 180 TYR A CA 1
ATOM 1519 C C . TYR A 1 180 ? -11.053 -32.989 23.037 1.00 87.25 180 TYR A C 1
ATOM 1521 O O . TYR A 1 180 ? -10.085 -32.224 22.994 1.00 87.25 180 TYR A O 1
ATOM 1529 N N . ASP A 1 181 ? -10.939 -34.308 23.197 1.00 73.56 181 ASP A N 1
ATOM 1530 C CA . ASP A 1 181 ? -9.653 -34.994 23.086 1.00 73.56 181 ASP A CA 1
ATOM 1531 C C . ASP A 1 181 ? -9.077 -34.754 21.680 1.00 73.56 181 ASP A C 1
ATOM 1533 O O . ASP A 1 181 ? -9.805 -34.782 20.682 1.00 73.56 181 ASP A O 1
ATOM 1537 N N . ARG A 1 182 ? -7.779 -34.440 21.618 1.00 60.38 182 ARG A N 1
ATOM 1538 C CA . ARG A 1 182 ? -7.045 -34.234 20.362 1.00 60.38 182 ARG A CA 1
ATOM 1539 C C . ARG A 1 182 ? -6.592 -35.547 19.753 1.00 60.38 182 ARG A C 1
ATOM 1541 O O . ARG A 1 182 ? -6.062 -36.380 20.518 1.00 60.38 182 ARG A O 1
#

InterPro domains:
  IPR019043 Restriction endonuclease, type II, HindIII [PF09518] (1-173)
  IPR038373 Restriction endonuclease, type II, HindIII superfamily [G3DSA:3.40.91.70] (1-112)

Radius of gyration: 22.82 Å; Cα contacts (8 Å, |Δi|>4): 146; chains: 1; bounding box: 55×52×56 Å

Organism: NCBI:txid29522

Secondary structure (DSSP, 8-state):
-------HHHH-HHHHHHHTTT-S-EEEEE-GGGS-SSB-HHHHHHHHHTEEEEEHHHHHHHHHTT---BTTB-SHHHHTHHHHHHTTS-GGGTTB--HHHHHHHHHHHTT--HHHHHHHHHHHHHHHHHHHHHHHHHHHHHHHHHHT--HHHHHHHHHHHTTHHHHHHHHHHHHHHHTS--

Sequence (182 aa):
MSRTAKNQKDFKINSL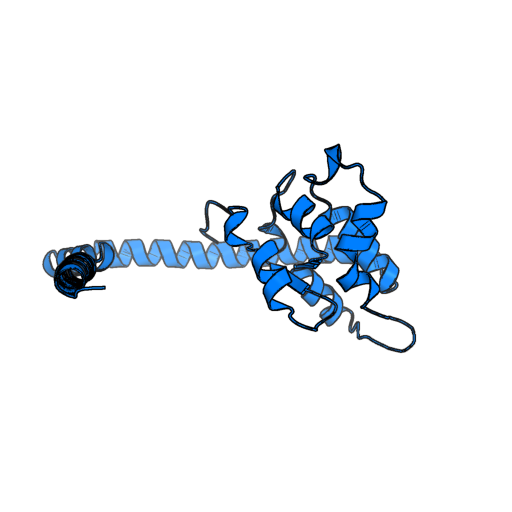NNWRGNSEYAILCNPYFQYPKRTSQIYSQSMNYNVCLFSWEHFIFLIKNKIKENNKINFECIWNFGKYNSNKVLIANRKECFLNNFNKYLCININKNEDDFTYMLINQKSKIKNRCNNEILYLENEIKLINNYSKGEAIKELIKSKKLKEKIKHINDFIKGLNYDR

Mean predicted aligned error: 4.15 Å

Solvent-accessible surface area (backbone atoms only — not comparable to full-atom values): 10459 Å² total; per-residue (Å²): 135,83,77,79,82,80,53,65,77,77,70,35,59,71,58,46,44,64,70,32,67,93,50,93,56,28,76,48,75,41,60,62,90,69,53,64,86,56,58,40,68,55,44,35,45,19,27,75,59,29,29,18,86,45,25,57,61,58,52,51,52,34,58,76,68,68,60,66,76,49,103,86,28,66,56,63,64,58,39,42,35,16,48,60,47,49,78,74,48,56,80,91,55,34,33,41,56,52,62,68,61,47,50,47,51,48,21,59,61,67,75,47,62,52,64,59,53,52,52,48,52,54,55,49,50,53,55,49,51,56,51,46,54,57,56,50,51,50,52,55,50,50,51,56,54,60,74,68,47,50,74,69,53,48,52,53,52,50,46,55,75,70,38,52,70,59,52,54,48,53,52,53,53,50,58,58,55,69,75,51,87,131

pLDDT: mean 96.46, std 3.94, range [60.38, 98.62]

Nearest PDB structures (foldseek):
  3a4k-assembly2_C  TM=9.799E-01  e=4.821E-16  Haemophilus influenzae Rd KW20
  3wvh-assembly1_A  TM=9.791E-01  e=8.911E-16  Haemophilus influenzae Rd KW20